Protein AF-A0A3P7L5L2-F1 (afdb_monomer_lite)

Sequence (280 aa):
MINCFGLRDIVTHNPAVDIVAQEKLADFVSLGKLMLGVIYGTASAIQRPNAIQLISQVYKKELANLISDLLSGTVTSVDTLTMVTAPYAYDHLASLYSSNDFLEQQLLREMECERLFRLICKLNSVVERNDVKRPDRSAPAWSETGDRYMLKLFRDFVFHQVDQCGAAHLDLAHIVNSLNKVECASPEKLCLVSRDGQRVIIASFAEVRQWLDNSFATLVEEHRRSLFEQQMDQQRQLDQSVAAAGEAVDGTTASPLEAAISMTVNSTSAGVAKDSQEAA

Secondary structure (DSSP, 8-state):
--TTTTHHHHHT--TT---HHHHHHHHHHHHHHHHHHHHHTSGGGGG-TTHHHHHHHHS-HHHHHHHHHHHHT---SHHHHHHHHHHHHHHHHHHHHHHHHHHHHHHHHHHHHHHHHHHHHHHHHHTT---SS-S-SSSPPGGGSTHHHHHHHHHHHHH--B-TTS-B---HHHHHHHHHHHHTT---EEEEE-TTS--EEEEEHHHHHHHHHHHHHHHHHHHHHHHHHHHHHHHHHHHHHHHHHHHHHTTS----SSGGGTSTTTHHHHSSSSTTSS--

pLDDT: mean 84.32, std 17.54, range [34.53, 98.38]

Structure (mmCIF, N/CA/C/O backbone):
data_AF-A0A3P7L5L2-F1
#
_entry.id   AF-A0A3P7L5L2-F1
#
loop_
_atom_site.group_PDB
_atom_site.id
_atom_site.type_symbol
_atom_site.label_atom_id
_atom_site.label_alt_id
_atom_site.label_comp_id
_atom_site.label_asym_id
_atom_site.label_entity_id
_atom_site.label_seq_id
_atom_site.pdbx_PDB_ins_code
_atom_site.Cartn_x
_atom_site.Cartn_y
_atom_site.Cartn_z
_atom_site.occupancy
_atom_site.B_iso_or_equiv
_atom_site.auth_seq_id
_atom_site.auth_comp_id
_atom_site.auth_asym_id
_atom_site.auth_atom_id
_atom_site.pdbx_PDB_model_num
ATOM 1 N N . MET A 1 1 ? -14.248 8.531 22.391 1.00 70.25 1 MET A N 1
ATOM 2 C CA . MET A 1 1 ? -13.763 9.824 22.924 1.00 70.25 1 MET A CA 1
ATOM 3 C C . MET A 1 1 ? -14.897 10.507 23.668 1.00 70.25 1 MET A C 1
ATOM 5 O O . MET A 1 1 ? -16.034 10.388 23.227 1.00 70.25 1 MET A O 1
ATOM 9 N N . ILE A 1 2 ? -14.603 11.171 24.789 1.00 85.19 2 ILE A N 1
ATOM 10 C CA . ILE A 1 2 ? -15.569 12.021 25.501 1.00 85.19 2 ILE A CA 1
ATOM 11 C C . ILE A 1 2 ? -15.451 13.423 24.902 1.00 85.19 2 ILE A C 1
ATOM 13 O O . ILE A 1 2 ? -14.383 14.029 24.968 1.00 85.19 2 ILE A O 1
ATOM 17 N N . ASN A 1 3 ? -16.525 13.919 24.294 1.00 88.38 3 ASN A N 1
ATOM 18 C CA . ASN A 1 3 ? -16.554 15.268 23.732 1.00 88.38 3 ASN A CA 1
ATOM 19 C C . ASN A 1 3 ? -16.882 16.293 24.827 1.00 88.38 3 ASN A C 1
ATOM 21 O O . ASN A 1 3 ? -17.581 15.974 25.786 1.00 88.38 3 ASN A O 1
ATOM 25 N N . CYS A 1 4 ? -16.403 17.530 24.660 1.00 87.81 4 CYS A N 1
ATOM 26 C CA . CYS A 1 4 ? -16.695 18.660 25.557 1.00 87.81 4 CYS A CA 1
ATOM 27 C C . CYS A 1 4 ? -16.233 18.472 27.018 1.00 87.81 4 CYS A C 1
ATOM 29 O O . CYS A 1 4 ? -16.823 19.048 27.933 1.00 87.81 4 CYS A O 1
ATOM 31 N N . PHE A 1 5 ? -15.165 17.699 27.242 1.00 86.50 5 PHE A N 1
ATOM 32 C CA . PHE A 1 5 ? -14.532 17.578 28.557 1.00 86.50 5 PHE A CA 1
ATOM 33 C C . PHE A 1 5 ? -14.053 18.954 29.060 1.00 86.50 5 PHE A C 1
ATOM 35 O O . PHE A 1 5 ? -13.475 19.724 28.294 1.00 86.50 5 PHE A O 1
ATOM 42 N N . GLY A 1 6 ? -14.330 19.283 30.324 1.00 84.06 6 GLY A N 1
ATOM 43 C CA . GLY A 1 6 ? -13.944 20.554 30.955 1.00 84.06 6 GLY A CA 1
ATOM 44 C C . GLY A 1 6 ? -14.851 21.760 30.667 1.00 84.06 6 GLY A C 1
ATOM 45 O O . GLY A 1 6 ? -14.755 22.765 31.366 1.00 84.06 6 GLY A O 1
ATOM 46 N N . LEU A 1 7 ? -15.779 21.689 29.700 1.00 91.12 7 LEU A N 1
ATOM 47 C CA . LEU A 1 7 ? -16.707 22.803 29.437 1.00 91.12 7 LEU A CA 1
ATOM 48 C C . LEU A 1 7 ? -17.606 23.083 30.649 1.00 91.12 7 LEU A C 1
ATOM 50 O O . LEU A 1 7 ? -17.830 24.239 31.002 1.00 91.12 7 LEU A O 1
ATOM 54 N N . ARG A 1 8 ? -18.111 22.020 31.286 1.00 86.31 8 ARG A N 1
ATOM 55 C CA . ARG A 1 8 ? -18.937 22.129 32.492 1.00 86.31 8 ARG A CA 1
ATOM 56 C C . ARG A 1 8 ? -18.163 22.813 33.615 1.00 86.31 8 ARG A C 1
ATOM 58 O O . ARG A 1 8 ? -18.677 23.777 34.163 1.00 86.31 8 ARG A O 1
ATOM 65 N N . ASP A 1 9 ? -16.926 22.393 33.860 1.00 87.94 9 ASP A N 1
ATOM 66 C CA . ASP A 1 9 ? -16.072 22.932 34.925 1.00 87.94 9 ASP A CA 1
ATOM 67 C C . ASP A 1 9 ? -15.830 24.437 34.762 1.00 87.94 9 ASP A C 1
ATOM 69 O O . ASP A 1 9 ? -15.837 25.169 35.746 1.00 87.94 9 ASP A O 1
ATOM 73 N N . ILE A 1 10 ? -15.677 24.912 33.519 1.00 89.56 10 ILE A N 1
ATOM 74 C CA . ILE A 1 10 ? -15.540 26.342 33.204 1.00 89.56 10 ILE A CA 1
ATOM 75 C C . ILE A 1 10 ? -16.853 27.091 33.467 1.00 89.56 10 ILE A C 1
ATOM 77 O O . ILE A 1 10 ? -16.844 28.168 34.060 1.00 89.56 10 ILE A O 1
ATOM 81 N N . VAL A 1 11 ? -17.987 26.537 33.028 1.00 91.00 11 VAL A N 1
ATOM 82 C CA . VAL A 1 11 ? -19.305 27.185 33.144 1.00 91.00 11 VAL A CA 1
ATOM 83 C C . VAL A 1 11 ? -19.800 27.224 34.592 1.00 91.00 11 VAL A C 1
ATOM 85 O O . VAL A 1 11 ? -20.432 28.198 34.994 1.00 91.00 11 VAL A O 1
ATOM 88 N N . THR A 1 12 ? -19.528 26.183 35.381 1.00 85.06 12 THR A N 1
ATOM 89 C CA . THR A 1 12 ? -20.007 26.044 36.765 1.00 85.06 12 THR A CA 1
ATOM 90 C C . THR A 1 12 ? -18.930 26.335 37.809 1.00 85.06 12 THR A C 1
ATOM 92 O O . THR A 1 12 ? -19.108 25.979 38.975 1.00 85.06 12 THR A O 1
ATOM 95 N N . HIS A 1 13 ? -17.823 26.979 37.422 1.00 84.81 13 HIS A N 1
ATOM 96 C CA . HIS A 1 13 ? -16.712 27.255 38.327 1.00 84.81 13 HIS A CA 1
ATOM 97 C C . HIS A 1 13 ? -17.152 28.122 39.515 1.00 84.81 13 HIS A C 1
ATOM 99 O O . HIS A 1 13 ? -17.604 29.256 39.346 1.00 84.81 13 HIS A O 1
ATOM 105 N N . ASN A 1 14 ? -16.969 27.604 40.729 1.00 84.31 14 ASN A N 1
ATOM 106 C CA . ASN A 1 14 ? -17.183 28.348 41.963 1.00 84.31 14 ASN A CA 1
ATOM 107 C C . ASN A 1 14 ? -15.966 28.169 42.889 1.00 84.31 14 ASN A C 1
ATOM 109 O O . ASN A 1 14 ? -15.781 27.079 43.430 1.00 84.31 14 ASN A O 1
ATOM 113 N N . PRO A 1 15 ? -15.147 29.213 43.117 1.00 78.12 15 PRO A N 1
ATOM 114 C CA . PRO A 1 15 ? -13.904 29.101 43.885 1.00 78.12 15 PRO A CA 1
ATOM 115 C C . PRO A 1 15 ? -14.116 28.867 45.391 1.00 78.12 15 PRO A C 1
ATOM 117 O O . PRO A 1 15 ? -13.152 28.617 46.108 1.00 78.12 15 PRO A O 1
ATOM 120 N N . ALA A 1 16 ? -15.353 28.970 45.891 1.00 78.94 16 ALA A N 1
ATOM 121 C CA . ALA A 1 16 ? -15.663 28.845 47.314 1.00 78.94 16 ALA A CA 1
ATOM 122 C C . ALA A 1 16 ? -16.039 27.420 47.759 1.00 78.94 16 ALA A C 1
ATOM 124 O O . ALA A 1 16 ? -16.150 27.182 48.961 1.00 78.94 16 ALA A O 1
ATOM 125 N N . VAL A 1 17 ? -16.270 26.483 46.830 1.00 79.62 17 VAL A N 1
ATOM 126 C CA . VAL A 1 17 ? -16.782 25.142 47.156 1.00 79.62 17 VAL A CA 1
ATOM 127 C C . VAL A 1 17 ? -15.939 24.069 46.478 1.00 79.62 17 VAL A C 1
ATOM 129 O O . VAL A 1 17 ? -15.871 24.009 45.254 1.00 79.62 17 VAL A O 1
ATOM 132 N N . ASP A 1 18 ? -15.341 23.183 47.275 1.00 79.56 18 ASP A N 1
ATOM 133 C CA . ASP A 1 18 ? -14.707 21.968 46.764 1.00 79.56 18 ASP A CA 1
ATOM 134 C C . ASP A 1 18 ? -15.771 20.873 46.574 1.00 79.56 18 ASP A C 1
ATOM 136 O O . ASP A 1 18 ? -16.157 20.177 47.514 1.00 79.56 18 ASP A O 1
ATOM 140 N N . ILE A 1 19 ? -16.304 20.776 45.353 1.00 85.56 19 ILE A N 1
ATOM 141 C CA . ILE A 1 19 ? -17.339 19.801 44.960 1.00 85.56 19 ILE A CA 1
ATOM 142 C C . ILE A 1 19 ? -16.770 18.569 44.246 1.00 85.56 19 ILE A C 1
ATOM 144 O O . ILE A 1 19 ? -17.523 17.660 43.894 1.00 85.56 19 ILE A O 1
ATOM 148 N N . VAL A 1 20 ? -15.449 18.489 44.062 1.00 85.06 20 VAL A N 1
ATOM 149 C CA . VAL A 1 20 ? -14.809 17.511 43.165 1.00 85.06 20 VAL A CA 1
ATOM 150 C C . VAL A 1 20 ? -15.118 16.068 43.569 1.00 85.06 20 VAL A C 1
ATOM 152 O O . VAL A 1 20 ? -15.383 15.218 42.720 1.00 85.06 20 VAL A O 1
ATOM 155 N N . ALA A 1 21 ? -15.109 15.764 44.869 1.00 86.06 21 ALA A N 1
ATOM 156 C CA . ALA A 1 21 ? -15.421 14.420 45.358 1.00 86.06 21 ALA A CA 1
ATOM 157 C C . ALA A 1 21 ? -16.885 14.023 45.090 1.00 86.06 21 ALA A C 1
ATOM 159 O O . ALA A 1 21 ? -17.161 12.877 44.738 1.00 86.06 21 ALA A O 1
ATOM 160 N N . GLN A 1 22 ? -17.818 14.971 45.219 1.00 86.62 22 GLN A N 1
ATOM 161 C CA . GLN A 1 22 ? -19.237 14.740 44.956 1.00 86.62 22 GLN A CA 1
ATOM 162 C C . GLN A 1 22 ? -19.506 14.568 43.457 1.00 86.62 22 GLN A C 1
ATOM 164 O O . GLN A 1 22 ? -20.285 13.696 43.073 1.00 86.62 22 GLN A O 1
ATOM 169 N N . GLU A 1 23 ? -18.847 15.361 42.610 1.00 87.25 23 GLU A N 1
ATOM 170 C CA . GLU A 1 23 ? -18.976 15.257 41.155 1.00 87.25 23 GLU A CA 1
ATOM 171 C C . GLU A 1 23 ? -18.433 13.924 40.632 1.00 87.25 23 GLU A C 1
ATOM 173 O O . GLU A 1 23 ? -19.124 13.255 39.868 1.00 87.25 23 GLU A O 1
ATOM 178 N N . LYS A 1 24 ? -17.296 13.446 41.156 1.00 88.69 24 LYS A N 1
ATOM 179 C CA . LYS A 1 24 ? -16.770 12.105 40.838 1.00 88.69 24 LYS A CA 1
ATOM 180 C C . LYS A 1 24 ? -17.762 10.982 41.158 1.00 88.69 24 LYS A C 1
ATOM 182 O O . LYS A 1 24 ? -17.921 10.055 40.370 1.00 88.69 24 LYS A O 1
ATOM 187 N N . LEU A 1 25 ? -18.447 11.050 42.303 1.00 88.94 25 LEU A N 1
ATOM 188 C CA . LEU A 1 25 ? -19.483 10.067 42.650 1.00 88.94 25 LEU A CA 1
ATOM 189 C C . LEU A 1 25 ? -20.708 10.184 41.729 1.00 88.94 25 LEU A C 1
ATOM 191 O O . LEU A 1 25 ? -21.286 9.172 41.326 1.00 88.94 25 LEU A O 1
ATOM 195 N N . ALA A 1 26 ? -21.087 11.409 41.354 1.00 91.12 26 ALA A N 1
ATOM 196 C CA . ALA A 1 26 ? -22.171 11.650 40.406 1.00 91.12 26 ALA A CA 1
ATOM 197 C C . ALA A 1 26 ? -21.850 11.128 38.991 1.00 91.12 26 ALA A C 1
ATOM 199 O O . ALA A 1 26 ? -22.772 10.713 38.278 1.00 91.12 26 ALA A O 1
ATOM 200 N N . ASP A 1 27 ? -20.576 11.091 38.594 1.00 92.12 27 ASP A N 1
ATOM 201 C CA . ASP A 1 27 ? -20.132 10.537 37.312 1.00 92.12 27 ASP A CA 1
ATOM 202 C C . ASP A 1 27 ? -20.363 9.023 37.225 1.00 92.12 27 ASP A C 1
ATOM 204 O O . ASP A 1 27 ? -20.848 8.548 36.198 1.00 92.12 27 ASP A O 1
ATOM 208 N N . PHE A 1 28 ? -20.128 8.259 38.300 1.00 93.94 28 PHE A N 1
ATOM 209 C CA . PHE A 1 28 ? -20.420 6.816 38.322 1.00 93.94 28 PHE A CA 1
ATOM 210 C C . PHE A 1 28 ? -21.916 6.526 38.158 1.00 93.94 28 PHE A C 1
ATOM 212 O O . PHE A 1 28 ? -22.313 5.672 37.361 1.00 93.94 28 PHE A O 1
ATOM 219 N N . VAL A 1 29 ? -22.767 7.296 38.838 1.00 94.00 29 VAL A N 1
ATOM 220 C CA . VAL A 1 29 ? -24.226 7.195 38.674 1.00 94.00 29 VAL A CA 1
ATOM 221 C C . VAL A 1 29 ? -24.638 7.570 37.247 1.00 94.00 29 VAL A C 1
ATOM 223 O O . VAL A 1 29 ? -25.507 6.930 36.648 1.00 94.00 29 VAL A O 1
ATOM 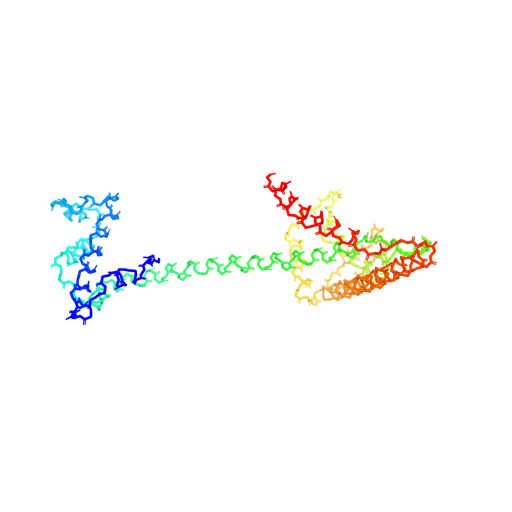226 N N . SER A 1 30 ? -24.006 8.595 36.673 1.00 92.75 30 SER A N 1
ATOM 227 C CA . SER A 1 30 ? -24.248 9.030 35.294 1.00 92.75 30 SER A CA 1
ATOM 228 C C . SER A 1 30 ? -23.795 7.981 34.273 1.00 92.75 30 SER A C 1
ATOM 230 O O . SER A 1 30 ? -24.504 7.749 33.293 1.00 92.75 30 SER A O 1
ATOM 232 N N . LEU A 1 31 ? -22.691 7.276 34.536 1.00 93.75 31 LEU A N 1
ATOM 233 C CA . LEU A 1 31 ? -22.227 6.138 33.745 1.00 93.75 31 LEU A CA 1
ATOM 234 C C . LEU A 1 31 ? -23.247 4.991 33.768 1.00 93.75 31 LEU A C 1
ATOM 236 O O . LEU A 1 31 ? -23.600 4.477 32.709 1.00 93.75 31 LEU A O 1
ATOM 240 N N . GLY A 1 32 ? -23.793 4.640 34.937 1.00 93.44 32 GLY A N 1
ATOM 241 C CA . GLY A 1 32 ? -24.852 3.627 35.046 1.00 93.44 32 GLY A CA 1
ATOM 242 C C . GLY A 1 32 ? -26.111 3.996 34.248 1.00 93.44 32 GLY A C 1
ATOM 243 O O . GLY A 1 32 ? -26.658 3.170 33.514 1.00 93.44 32 GLY A O 1
ATOM 244 N N . LYS A 1 33 ? -26.534 5.267 34.316 1.00 93.25 33 LYS A N 1
ATOM 245 C CA . LYS A 1 33 ? -27.645 5.805 33.508 1.00 93.25 33 LYS A CA 1
ATOM 246 C C . LYS A 1 33 ? -27.353 5.744 32.007 1.00 93.25 33 LYS A C 1
ATOM 248 O O . LYS A 1 33 ? -28.244 5.390 31.236 1.00 93.25 33 LYS A O 1
ATOM 253 N N . LEU A 1 34 ? -26.124 6.062 31.595 1.00 93.56 34 LEU A N 1
ATOM 254 C CA . LEU A 1 34 ? -25.688 5.990 30.201 1.00 93.56 34 LEU A CA 1
ATOM 255 C C . LEU A 1 34 ? -25.715 4.548 29.687 1.00 93.56 34 LEU A C 1
ATOM 257 O O . LEU A 1 34 ? -26.309 4.297 28.643 1.00 93.56 34 LEU A O 1
ATOM 261 N N . MET A 1 35 ? -25.134 3.601 30.429 1.00 93.12 35 MET A N 1
ATOM 262 C CA . MET A 1 35 ? -25.142 2.179 30.067 1.00 93.12 35 MET A CA 1
ATOM 263 C C . MET A 1 35 ? -26.572 1.661 29.891 1.00 93.12 35 MET A C 1
ATOM 265 O O . MET A 1 35 ? -26.877 1.006 28.896 1.00 93.12 35 MET A O 1
ATOM 269 N N . LEU A 1 36 ? -27.471 2.020 30.812 1.00 93.06 36 LEU A N 1
ATOM 270 C CA . LEU A 1 36 ? -28.886 1.674 30.717 1.00 93.06 36 LEU A CA 1
ATOM 271 C C . LEU A 1 36 ? -29.541 2.279 29.465 1.00 93.06 36 LEU A C 1
ATOM 273 O O . LEU A 1 36 ? -30.259 1.588 28.744 1.00 93.06 36 LEU A O 1
ATOM 277 N N . GLY A 1 37 ? -29.267 3.555 29.185 1.00 92.94 37 GLY A N 1
ATOM 278 C CA . GLY A 1 37 ? -29.772 4.241 27.999 1.00 92.94 37 GLY A CA 1
ATOM 279 C C . GLY A 1 37 ? -29.288 3.615 26.691 1.00 92.94 37 GLY A C 1
ATOM 280 O O . GLY A 1 37 ? -30.082 3.477 25.764 1.00 92.94 37 GLY A O 1
ATOM 281 N N . VAL A 1 38 ? -28.025 3.181 26.631 1.00 93.19 38 VAL A N 1
ATOM 282 C CA . VAL A 1 38 ? -27.435 2.512 25.459 1.00 93.19 38 VAL A CA 1
ATOM 283 C C . VAL A 1 38 ? -28.060 1.136 25.234 1.00 93.19 38 VAL A C 1
ATOM 285 O O . VAL A 1 38 ? -28.450 0.836 24.110 1.00 93.19 38 VAL A O 1
ATOM 288 N N . ILE A 1 39 ? -28.225 0.324 26.285 1.00 92.25 39 ILE A N 1
ATOM 289 C CA . ILE A 1 39 ? -28.809 -1.025 26.166 1.00 92.25 39 ILE A CA 1
ATOM 290 C C . ILE A 1 39 ? -30.251 -0.965 25.645 1.00 92.25 39 ILE A C 1
ATOM 292 O O . ILE A 1 39 ? -30.641 -1.763 24.798 1.00 92.25 39 ILE A O 1
ATOM 296 N N . TYR A 1 40 ? -31.047 -0.012 26.134 1.00 90.81 40 TYR A N 1
ATOM 297 C CA . TYR A 1 40 ? -32.442 0.153 25.712 1.00 90.81 40 TYR A CA 1
ATOM 298 C C . TYR A 1 40 ? -32.626 1.054 24.482 1.00 90.81 40 TYR A C 1
ATOM 300 O O . TYR A 1 40 ? -33.750 1.174 23.992 1.00 90.81 40 TYR A O 1
ATOM 308 N N . GLY A 1 41 ? -31.572 1.729 24.017 1.00 91.06 41 GLY A N 1
ATOM 309 C CA . GLY A 1 41 ? -31.636 2.719 22.939 1.00 91.06 41 GLY A CA 1
ATOM 310 C C . GLY A 1 41 ? -32.461 3.973 23.268 1.00 91.06 41 GLY A C 1
ATOM 311 O O . GLY A 1 41 ? -32.907 4.667 22.359 1.00 91.06 41 GLY A O 1
ATOM 312 N N . THR A 1 42 ? -32.722 4.268 24.548 1.00 90.44 42 THR A N 1
ATOM 313 C CA . THR A 1 42 ? -33.529 5.428 24.964 1.00 90.44 42 THR A CA 1
ATOM 314 C C . THR A 1 42 ? -33.171 5.938 26.358 1.00 90.44 42 THR A C 1
ATOM 316 O O . THR A 1 42 ? -32.982 5.163 27.295 1.00 90.44 42 THR A O 1
ATOM 319 N N . ALA A 1 43 ? -33.165 7.263 26.532 1.00 87.38 43 ALA A N 1
ATOM 320 C CA . ALA A 1 43 ? -32.926 7.911 27.825 1.00 87.38 43 ALA A CA 1
ATOM 321 C C . ALA A 1 43 ? -34.060 7.673 28.843 1.00 87.38 43 ALA A C 1
ATOM 323 O O . ALA A 1 43 ? -33.833 7.715 30.053 1.00 87.38 43 ALA A O 1
ATOM 324 N N . SER A 1 44 ? -35.277 7.361 28.382 1.00 87.62 44 SER A N 1
ATOM 325 C CA . SER A 1 44 ? -36.421 7.074 29.260 1.00 87.62 44 SER A CA 1
ATOM 326 C C . SER A 1 44 ? -36.275 5.760 30.035 1.00 87.62 44 SER A C 1
ATOM 328 O O . SER A 1 44 ? -37.036 5.511 30.969 1.00 87.62 44 SER A O 1
ATOM 330 N N . ALA A 1 45 ? -35.289 4.923 29.693 1.00 84.88 45 ALA A N 1
ATOM 331 C CA . ALA A 1 45 ? -35.021 3.669 30.389 1.00 84.88 45 ALA A CA 1
ATOM 332 C C . ALA A 1 45 ? -34.690 3.866 31.879 1.00 84.88 45 ALA A C 1
ATOM 334 O O . ALA A 1 45 ? -35.012 3.002 32.689 1.00 84.88 45 ALA A O 1
ATOM 335 N N . ILE A 1 46 ? -34.140 5.027 32.252 1.00 85.38 46 ILE A N 1
ATOM 336 C CA . ILE A 1 46 ? -33.793 5.390 33.637 1.00 85.38 46 ILE A CA 1
ATOM 337 C C . ILE A 1 46 ? -35.028 5.425 34.549 1.00 85.38 46 ILE A C 1
ATOM 339 O O . ILE A 1 46 ? -34.932 5.136 35.736 1.00 85.38 46 ILE A O 1
ATOM 343 N N . GLN A 1 47 ? -36.196 5.763 34.001 1.00 85.50 47 GLN A N 1
ATOM 344 C CA . GLN A 1 47 ? -37.437 5.901 34.768 1.00 85.50 47 GLN A CA 1
ATOM 345 C C . GLN A 1 47 ? -38.183 4.570 34.934 1.00 85.50 47 GLN A C 1
ATOM 347 O O . GLN A 1 47 ? -39.193 4.513 35.634 1.00 85.50 47 GLN A O 1
ATOM 352 N N . ARG A 1 48 ? -37.725 3.489 34.287 1.00 84.00 48 ARG A N 1
ATOM 353 C CA . ARG A 1 48 ? -38.402 2.192 34.354 1.00 84.00 48 ARG A CA 1
ATOM 354 C C . ARG A 1 48 ? -37.980 1.413 35.607 1.00 84.00 48 ARG A C 1
ATOM 356 O O . ARG A 1 48 ? -36.814 1.036 35.708 1.00 84.00 48 ARG A O 1
ATOM 363 N N . PRO A 1 49 ? -38.921 1.039 36.493 1.00 80.00 49 PRO A N 1
ATOM 364 C CA . PRO A 1 49 ? -38.598 0.340 37.740 1.00 80.00 49 PRO A CA 1
ATOM 365 C C . PRO A 1 49 ? -38.042 -1.079 37.523 1.00 80.00 49 PRO A C 1
ATOM 367 O O . PRO A 1 49 ? -37.209 -1.536 38.297 1.00 80.00 49 PRO A O 1
ATOM 370 N N . ASN A 1 50 ? -38.430 -1.758 36.436 1.00 86.38 50 ASN A N 1
ATOM 371 C CA . ASN A 1 50 ? -38.010 -3.140 36.149 1.00 86.38 50 ASN A CA 1
ATOM 372 C C . ASN A 1 50 ? -36.874 -3.228 35.111 1.00 86.38 50 ASN A C 1
ATOM 374 O O . ASN A 1 50 ? -36.608 -4.302 34.570 1.00 86.38 50 ASN A O 1
ATOM 378 N N . ALA A 1 51 ? -36.204 -2.114 34.795 1.00 86.62 51 ALA A N 1
ATOM 379 C CA . ALA A 1 51 ? -35.225 -2.072 33.709 1.00 86.62 51 ALA A CA 1
ATOM 380 C C . ALA A 1 51 ? -34.027 -3.014 33.941 1.00 86.62 51 ALA A C 1
ATOM 382 O O . ALA A 1 51 ? -33.570 -3.676 33.012 1.00 86.62 51 ALA A O 1
ATOM 383 N N . ILE A 1 52 ? -33.547 -3.128 35.181 1.00 87.25 52 ILE A N 1
ATOM 384 C CA . ILE A 1 52 ? -32.411 -4.000 35.529 1.00 87.25 52 ILE A CA 1
ATOM 385 C C . ILE A 1 52 ? -32.818 -5.483 35.493 1.00 87.25 52 ILE A C 1
ATOM 387 O O . ILE A 1 52 ? -32.053 -6.328 35.030 1.00 87.25 52 ILE A O 1
ATOM 391 N N . GLN A 1 53 ? -34.043 -5.806 35.925 1.00 87.56 53 GLN A N 1
ATOM 392 C CA . GLN A 1 53 ? -34.567 -7.178 35.909 1.00 87.56 53 GLN A CA 1
ATOM 393 C C . GLN A 1 53 ? -34.688 -7.729 34.486 1.00 87.56 53 GLN A C 1
ATOM 395 O O . GLN A 1 53 ? -34.412 -8.897 34.248 1.00 87.56 53 GLN A O 1
ATOM 400 N N . LEU A 1 54 ? -35.071 -6.885 33.530 1.00 88.25 54 LEU A N 1
ATOM 401 C CA . LEU A 1 54 ? -35.132 -7.265 32.120 1.00 88.25 54 LEU A CA 1
ATOM 402 C C . LEU A 1 54 ? -33.727 -7.444 31.512 1.00 88.25 54 LEU A C 1
ATOM 404 O O . LEU A 1 54 ? -33.525 -8.348 30.706 1.00 88.25 54 LEU A O 1
ATOM 408 N N . ILE A 1 55 ? -32.726 -6.657 31.935 1.00 90.12 55 ILE A N 1
ATOM 409 C CA . ILE A 1 55 ? -31.331 -6.839 31.490 1.00 90.12 55 ILE A CA 1
ATOM 410 C C . ILE A 1 55 ? -30.787 -8.196 31.936 1.00 90.12 55 ILE A C 1
ATOM 412 O O . ILE A 1 55 ? -30.143 -8.878 31.144 1.00 90.12 55 ILE A O 1
ATOM 416 N N . SER A 1 56 ? -31.062 -8.615 33.173 1.00 90.62 56 SER A N 1
ATOM 417 C CA . SER A 1 56 ? -30.556 -9.889 33.703 1.00 90.62 56 SER A CA 1
ATOM 418 C C . SER A 1 56 ? -31.168 -11.131 33.041 1.00 90.62 56 SER A C 1
ATOM 420 O O . SER A 1 56 ? -30.639 -12.228 33.219 1.00 90.62 56 SER A O 1
ATOM 422 N N . GLN A 1 57 ? -32.250 -10.970 32.267 1.00 90.75 57 GLN A N 1
ATOM 423 C CA . GLN A 1 57 ? -32.839 -12.031 31.441 1.00 90.75 57 GLN A CA 1
ATOM 424 C C . GLN A 1 57 ? -32.123 -12.205 30.095 1.00 90.75 57 GLN A C 1
ATOM 426 O O . GLN A 1 57 ? -32.118 -13.308 29.555 1.00 90.75 57 GLN A O 1
ATOM 431 N N . VAL A 1 58 ? -31.538 -11.134 29.551 1.00 90.44 58 VAL A N 1
ATOM 432 C CA . VAL A 1 58 ? -30.946 -11.114 28.201 1.00 90.44 58 VAL A CA 1
ATOM 433 C C . VAL A 1 58 ? -29.417 -11.161 28.245 1.00 90.44 58 VAL A C 1
ATOM 435 O O . VAL A 1 58 ? -28.787 -11.786 27.395 1.00 90.44 58 VAL A O 1
ATOM 438 N N . TYR A 1 59 ? -28.809 -10.523 29.243 1.00 90.50 59 TYR A N 1
ATOM 439 C CA . TYR A 1 59 ? -27.362 -10.379 29.383 1.00 90.50 59 TYR A CA 1
ATOM 440 C C . TYR A 1 59 ? -26.821 -11.147 30.590 1.00 90.50 59 TYR A C 1
ATOM 442 O O . TYR A 1 59 ? -27.560 -11.590 31.472 1.00 90.50 59 TYR A O 1
ATOM 450 N N . LYS A 1 60 ? -25.489 -11.275 30.657 1.00 89.75 60 LYS A N 1
ATOM 451 C CA . LYS A 1 60 ? -24.798 -11.835 31.825 1.00 89.75 60 LYS A CA 1
ATOM 452 C C . LYS A 1 60 ? -25.203 -11.072 33.090 1.00 89.75 60 LYS A C 1
ATOM 454 O O . LYS A 1 60 ? -25.213 -9.841 33.105 1.00 89.75 60 LYS A O 1
ATOM 459 N N . LYS A 1 61 ? -25.473 -11.806 34.173 1.00 90.19 61 LYS A N 1
ATOM 460 C CA . LYS A 1 61 ? -25.887 -11.232 35.467 1.00 90.19 61 LYS A CA 1
ATOM 461 C C . LYS A 1 61 ? -24.887 -10.211 36.017 1.00 90.19 61 LYS A C 1
ATOM 463 O O . LYS A 1 61 ? -25.301 -9.236 36.628 1.00 90.19 61 LYS A O 1
ATOM 468 N N . GLU A 1 62 ? -23.598 -10.399 35.747 1.00 90.44 62 GLU A N 1
ATOM 469 C CA . GLU A 1 62 ? -22.527 -9.471 36.134 1.00 90.44 62 GLU A CA 1
ATOM 470 C C . GLU A 1 62 ? -22.745 -8.051 35.592 1.00 90.44 62 GLU A C 1
ATOM 472 O O . GLU A 1 62 ? -22.541 -7.086 36.320 1.00 90.44 62 GLU A O 1
ATOM 477 N N . LEU A 1 63 ? -23.243 -7.914 34.356 1.00 91.25 63 LEU A N 1
ATOM 478 C CA . LEU A 1 63 ? -23.555 -6.611 33.765 1.00 91.25 63 LEU A CA 1
ATOM 479 C C . LEU A 1 63 ? -24.725 -5.935 34.489 1.00 91.25 63 LEU A C 1
ATOM 481 O O . LEU A 1 63 ? -24.673 -4.741 34.775 1.00 91.25 63 LEU A O 1
ATOM 485 N N . ALA A 1 64 ? -25.777 -6.696 34.805 1.00 92.00 64 ALA A N 1
ATOM 486 C CA . ALA A 1 64 ? -26.925 -6.180 35.546 1.00 92.00 64 ALA A CA 1
ATOM 487 C C . ALA A 1 64 ? -26.534 -5.747 36.971 1.00 92.00 64 ALA A C 1
ATOM 489 O O . ALA A 1 64 ? -26.985 -4.699 37.432 1.00 92.00 64 ALA A O 1
ATOM 490 N N . ASN A 1 65 ? -25.663 -6.517 37.632 1.00 92.12 65 ASN A N 1
ATOM 491 C CA . ASN A 1 65 ? -25.131 -6.193 38.956 1.00 92.12 65 ASN A CA 1
ATOM 492 C C . ASN A 1 65 ? -24.286 -4.915 38.914 1.00 92.12 65 ASN A C 1
ATOM 494 O O . ASN A 1 65 ? -24.566 -3.996 39.673 1.00 92.12 65 ASN A O 1
ATOM 498 N N . LEU A 1 66 ? -23.352 -4.798 37.963 1.00 92.88 66 LEU A N 1
ATOM 499 C CA . LEU A 1 66 ? -22.535 -3.594 37.794 1.00 92.88 66 LEU A CA 1
ATOM 500 C C . LEU A 1 66 ? -23.395 -2.341 37.563 1.00 92.88 66 LEU A C 1
ATOM 502 O O . LEU A 1 66 ? -23.145 -1.298 38.161 1.00 92.88 66 LEU A O 1
ATOM 506 N N . ILE A 1 67 ? -24.424 -2.428 36.714 1.00 92.62 67 ILE A N 1
ATOM 507 C CA . ILE A 1 67 ? -25.337 -1.300 36.467 1.00 92.62 67 ILE A CA 1
ATOM 508 C C . ILE A 1 67 ? -26.112 -0.943 37.742 1.00 92.62 67 ILE A C 1
ATOM 510 O O . ILE A 1 67 ? -26.269 0.238 38.047 1.00 92.62 67 ILE A O 1
ATOM 514 N N . SER A 1 68 ? -26.576 -1.940 38.498 1.00 92.00 68 SER A N 1
ATOM 515 C CA . SER A 1 68 ? -27.236 -1.720 39.789 1.00 92.00 68 SER A CA 1
ATOM 516 C C . SER A 1 68 ? -26.302 -1.039 40.794 1.00 92.00 68 SER A C 1
ATOM 518 O O . SER A 1 68 ? -26.701 -0.083 41.460 1.00 92.00 68 SER A O 1
ATOM 520 N N . ASP A 1 69 ? -25.049 -1.480 40.865 1.00 92.69 69 ASP A N 1
ATOM 521 C CA . ASP A 1 69 ? -24.027 -0.930 41.752 1.00 92.69 69 ASP A CA 1
ATOM 522 C C . ASP A 1 69 ? -23.701 0.533 41.398 1.00 92.69 69 ASP A C 1
ATOM 524 O O . ASP A 1 69 ? -23.733 1.416 42.258 1.00 92.69 69 ASP A O 1
ATOM 528 N N . LEU A 1 70 ? -23.522 0.834 40.109 1.00 93.00 70 LEU A N 1
ATOM 529 C CA . LEU A 1 70 ? -23.322 2.201 39.617 1.00 93.00 70 LEU A CA 1
ATOM 530 C C . LEU A 1 70 ? -24.517 3.117 39.924 1.00 93.00 70 LEU A C 1
ATOM 532 O O . LEU A 1 70 ? -24.326 4.253 40.347 1.00 93.00 70 LEU A O 1
ATOM 536 N N . LEU A 1 71 ? -25.753 2.639 39.740 1.00 91.56 71 LEU A N 1
ATOM 537 C CA . LEU A 1 71 ? -26.963 3.431 39.997 1.00 91.56 71 LEU A CA 1
ATOM 538 C C . LEU A 1 71 ? -27.222 3.661 41.489 1.00 91.56 71 LEU A C 1
ATOM 540 O O . LEU A 1 71 ? -27.747 4.711 41.860 1.00 91.56 71 LEU A O 1
ATOM 544 N N . SER A 1 72 ? -26.866 2.691 42.330 1.00 90.81 72 SER A N 1
ATOM 545 C CA . SER A 1 72 ? -27.002 2.785 43.787 1.00 90.81 72 SER A CA 1
ATOM 546 C C . SER A 1 72 ? -25.887 3.605 44.450 1.00 90.81 72 SER A C 1
ATOM 548 O O . SER A 1 72 ? -26.003 3.947 45.625 1.00 90.81 72 SER A O 1
ATOM 550 N N . GLY A 1 73 ? -24.834 3.951 43.699 1.00 88.44 73 GLY A N 1
ATOM 551 C CA . GLY A 1 73 ? -23.684 4.703 44.200 1.00 88.44 73 GLY A CA 1
ATOM 552 C C . GLY A 1 73 ? -22.748 3.875 45.085 1.00 88.44 73 GLY A C 1
ATOM 553 O O . GLY A 1 73 ? -21.995 4.447 45.869 1.00 88.44 73 GLY A O 1
ATOM 554 N N . THR A 1 74 ? -22.789 2.540 44.988 1.00 88.94 74 THR A N 1
ATOM 555 C CA . THR A 1 74 ? -21.880 1.651 45.737 1.00 88.94 74 THR A CA 1
ATOM 556 C C . THR A 1 74 ? -20.461 1.676 45.172 1.00 88.94 74 THR A C 1
ATOM 558 O O . THR A 1 74 ? -19.498 1.485 45.914 1.00 88.94 74 THR A O 1
ATOM 561 N N . VAL A 1 75 ? -20.314 1.965 43.876 1.00 88.44 75 VAL A N 1
ATOM 562 C CA . VAL A 1 75 ? -19.020 2.180 43.215 1.00 88.44 75 VAL A CA 1
ATOM 563 C C . VAL A 1 75 ? -18.530 3.592 43.523 1.00 88.44 75 VAL A C 1
ATOM 565 O O . VAL A 1 75 ? -19.081 4.573 43.027 1.00 88.44 75 VAL A O 1
ATOM 568 N N . THR A 1 76 ? -17.483 3.692 44.340 1.00 86.25 76 THR A N 1
ATOM 569 C CA . THR A 1 76 ? -16.950 4.978 44.824 1.00 86.25 76 THR A CA 1
ATOM 570 C C . THR A 1 76 ? -15.574 5.332 44.263 1.00 86.25 76 THR A C 1
ATOM 572 O O . THR A 1 76 ? -15.179 6.496 44.314 1.00 86.25 76 THR A O 1
ATOM 575 N N . SER A 1 77 ? -14.846 4.358 43.704 1.00 90.50 77 SER A N 1
ATOM 576 C CA . SER A 1 77 ? -13.516 4.561 43.114 1.00 90.50 77 SER A CA 1
ATOM 577 C C . SER A 1 77 ? -13.383 3.889 41.749 1.00 90.50 77 SER A C 1
ATOM 579 O O . SER A 1 77 ? -13.951 2.823 41.496 1.00 90.50 77 SER A O 1
ATOM 581 N N . VAL A 1 78 ? -12.543 4.472 40.893 1.00 92.19 78 VAL A N 1
ATOM 582 C CA . VAL A 1 78 ? -12.140 3.888 39.607 1.00 92.19 78 VAL A CA 1
ATOM 583 C C . VAL A 1 78 ? -11.488 2.520 39.811 1.00 92.19 78 VAL A C 1
ATOM 585 O O . VAL A 1 78 ? -11.701 1.628 38.995 1.00 92.19 78 VAL A O 1
ATOM 588 N N . ASP A 1 79 ? -10.781 2.302 40.922 1.00 92.69 79 ASP A N 1
ATOM 589 C CA . ASP A 1 79 ? -10.152 1.009 41.224 1.00 92.69 79 ASP A CA 1
ATOM 590 C C . ASP A 1 79 ? -11.197 -0.099 41.380 1.00 92.69 79 ASP A C 1
ATOM 592 O O . ASP A 1 79 ? -11.021 -1.205 40.872 1.00 92.69 79 ASP A O 1
ATOM 596 N N . THR A 1 80 ? -12.329 0.209 42.024 1.00 91.06 80 THR A N 1
ATOM 597 C CA . THR A 1 80 ? -13.424 -0.758 42.196 1.00 91.06 80 THR A CA 1
ATOM 598 C C . THR A 1 80 ? -14.059 -1.117 40.856 1.00 91.06 80 THR A C 1
ATOM 600 O O . THR A 1 80 ? -14.258 -2.296 40.568 1.00 91.06 80 THR A O 1
ATOM 603 N N . LEU A 1 81 ? -14.279 -0.125 39.988 1.00 90.69 81 LEU A N 1
ATOM 604 C CA . LEU A 1 81 ? -14.772 -0.351 38.630 1.00 90.69 81 LEU A CA 1
ATOM 605 C C . LEU A 1 81 ? -13.769 -1.157 37.791 1.00 90.69 81 LEU A C 1
ATOM 607 O O . LEU A 1 81 ? -14.159 -2.071 37.064 1.00 90.69 81 LEU A O 1
ATOM 611 N N . THR A 1 82 ? -12.478 -0.855 37.927 1.00 92.69 82 THR A N 1
ATOM 612 C CA . THR A 1 82 ? -11.389 -1.568 37.247 1.00 92.69 82 THR A CA 1
ATOM 613 C C . THR A 1 82 ? -11.345 -3.029 37.678 1.00 92.69 82 THR A C 1
ATOM 615 O O . THR A 1 82 ? -11.272 -3.905 36.829 1.00 92.69 82 THR A O 1
ATOM 618 N N . MET A 1 83 ? -11.482 -3.322 38.973 1.00 91.44 83 MET A N 1
ATOM 619 C CA . MET A 1 83 ? -11.526 -4.699 39.476 1.00 91.44 83 MET A CA 1
ATOM 620 C C . MET A 1 83 ? -12.721 -5.494 38.938 1.00 91.44 83 MET A C 1
ATOM 622 O O . MET A 1 83 ? -12.561 -6.659 38.580 1.00 91.44 83 MET A O 1
ATOM 626 N N . VAL A 1 84 ? -13.905 -4.878 38.839 1.00 90.81 84 VAL A N 1
ATOM 627 C CA . VAL A 1 84 ? -15.105 -5.540 38.291 1.00 90.81 84 VAL A CA 1
ATOM 628 C C . VAL A 1 84 ? -14.964 -5.802 36.788 1.00 90.81 84 VAL A C 1
ATOM 630 O O . VAL A 1 84 ? -15.450 -6.809 36.279 1.00 90.81 84 VAL A O 1
ATOM 633 N N . THR A 1 85 ? -14.281 -4.911 36.069 1.00 90.44 85 THR A N 1
ATOM 634 C CA . THR A 1 85 ? -14.105 -5.001 34.610 1.00 90.44 85 THR A CA 1
ATOM 635 C C . THR A 1 85 ? -12.848 -5.757 34.182 1.00 90.44 85 THR A C 1
ATOM 637 O O . THR A 1 85 ? -12.771 -6.198 33.036 1.00 90.44 85 THR A O 1
ATOM 640 N N . ALA A 1 86 ? -11.899 -5.981 35.093 1.00 93.38 86 ALA A N 1
ATOM 641 C CA . ALA A 1 86 ? -10.618 -6.633 34.831 1.00 93.38 86 ALA A CA 1
ATOM 642 C C . ALA A 1 86 ? -10.718 -7.979 34.086 1.00 93.38 86 ALA A C 1
ATOM 644 O O . ALA A 1 86 ? -9.913 -8.184 33.176 1.00 93.38 86 ALA A O 1
ATOM 645 N N . PRO A 1 87 ? -11.692 -8.873 34.367 1.00 91.81 87 PRO A N 1
ATOM 646 C CA . PRO A 1 87 ? -11.814 -10.134 33.630 1.00 91.81 87 PRO A CA 1
ATOM 647 C C . PRO A 1 87 ? -12.031 -9.950 32.121 1.00 91.81 87 PRO A C 1
ATO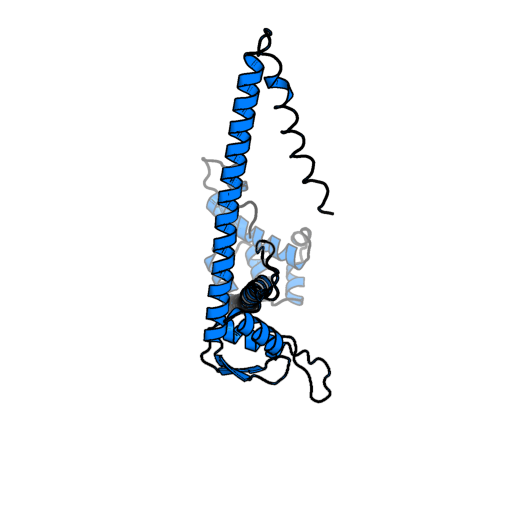M 649 O O . PRO A 1 87 ? -11.623 -10.797 31.336 1.00 91.81 87 PRO A O 1
ATOM 652 N N . TYR A 1 88 ? -12.633 -8.830 31.715 1.00 90.88 88 TYR A N 1
ATOM 653 C CA . TYR A 1 88 ? -12.930 -8.497 30.319 1.00 90.88 88 TYR A CA 1
ATOM 654 C C . TYR A 1 88 ? -11.806 -7.707 29.640 1.00 90.88 88 TYR A C 1
ATOM 656 O O . TYR A 1 88 ? -11.806 -7.547 28.419 1.00 90.88 88 TYR A O 1
ATOM 664 N N . ALA A 1 89 ? -10.841 -7.199 30.413 1.00 92.38 89 ALA A N 1
ATOM 665 C CA . ALA A 1 89 ? -9.777 -6.349 29.896 1.00 92.38 89 ALA A CA 1
ATOM 666 C C . ALA A 1 89 ? -8.908 -7.087 28.869 1.00 92.38 89 ALA A C 1
ATOM 668 O O . ALA A 1 89 ? -8.569 -6.509 27.840 1.00 92.38 89 ALA A O 1
ATOM 669 N N . TYR A 1 90 ? -8.592 -8.364 29.106 1.00 94.12 90 TYR A N 1
ATOM 670 C CA . TYR A 1 90 ? -7.790 -9.160 28.174 1.00 94.12 90 TYR A CA 1
ATOM 671 C C . TYR A 1 90 ? -8.512 -9.440 26.855 1.00 94.12 90 TYR A C 1
ATOM 673 O O . TYR A 1 90 ? -7.885 -9.331 25.806 1.00 94.12 90 TYR A O 1
ATOM 681 N N . ASP A 1 91 ? -9.817 -9.720 26.884 1.00 94.75 91 ASP A N 1
ATOM 682 C CA . ASP A 1 91 ? -10.613 -9.915 25.666 1.00 94.75 91 ASP A CA 1
ATOM 683 C C . ASP A 1 91 ? -10.666 -8.625 24.834 1.00 94.75 91 ASP A C 1
ATOM 685 O O . ASP A 1 91 ? -10.467 -8.640 23.617 1.00 94.75 91 ASP A O 1
ATOM 689 N N . HIS A 1 92 ? -10.872 -7.481 25.496 1.00 93.69 92 HIS A N 1
ATOM 690 C CA . HIS A 1 92 ? -10.829 -6.178 24.838 1.00 93.69 92 HIS A CA 1
ATOM 691 C C . HIS A 1 92 ? -9.442 -5.864 24.274 1.00 93.69 92 HIS A C 1
ATOM 693 O O . HIS A 1 92 ? -9.343 -5.432 23.128 1.00 93.69 92 HIS A O 1
ATOM 699 N N . LEU A 1 93 ? -8.373 -6.115 25.034 1.00 96.19 93 LEU A N 1
ATOM 700 C CA . LEU A 1 93 ? -7.001 -5.949 24.553 1.00 96.19 93 LEU A CA 1
ATOM 701 C C . LEU A 1 93 ? -6.727 -6.842 23.342 1.00 96.19 93 LEU A C 1
ATOM 703 O O . LEU A 1 93 ? -6.196 -6.354 22.352 1.00 96.19 93 LEU A O 1
ATOM 707 N N . ALA A 1 94 ? -7.135 -8.110 23.371 1.00 96.69 94 ALA A N 1
ATOM 708 C CA . ALA A 1 94 ? -6.984 -9.022 22.241 1.00 96.69 94 ALA A CA 1
ATOM 709 C C . ALA A 1 94 ? -7.717 -8.508 20.991 1.00 96.69 94 ALA A C 1
ATOM 711 O O . ALA A 1 94 ? -7.151 -8.516 19.899 1.00 96.69 94 ALA A O 1
ATOM 712 N N . SER A 1 95 ? -8.940 -7.989 21.145 1.00 96.69 95 SER A N 1
ATOM 713 C CA . SER A 1 95 ? -9.675 -7.359 20.041 1.00 96.69 95 SER A CA 1
ATOM 714 C C . SER A 1 95 ? -8.967 -6.112 19.500 1.00 96.69 95 SER A C 1
ATOM 716 O O . SER A 1 95 ? -8.984 -5.888 18.290 1.00 96.69 95 SER A O 1
ATOM 718 N N . LEU A 1 96 ? -8.357 -5.300 20.370 1.00 96.88 96 LEU A N 1
ATOM 719 C CA . LEU A 1 96 ? -7.593 -4.118 19.966 1.00 96.88 96 LEU A CA 1
ATOM 720 C C . LEU A 1 96 ? -6.328 -4.506 19.197 1.00 96.88 96 LEU A C 1
ATOM 722 O O . LEU A 1 96 ? -6.077 -3.936 18.139 1.00 96.88 96 LEU A O 1
ATOM 726 N N . TYR A 1 97 ? -5.574 -5.494 19.684 1.00 97.50 97 TYR A N 1
ATOM 727 C CA . TYR A 1 97 ? -4.397 -6.011 18.984 1.00 97.50 97 TYR A CA 1
ATOM 728 C C . TYR A 1 97 ? -4.773 -6.605 17.628 1.00 97.50 97 TYR A C 1
ATOM 730 O O . TYR A 1 97 ? -4.188 -6.220 16.627 1.00 97.50 97 TYR A O 1
ATOM 738 N N . SER A 1 98 ? -5.826 -7.424 17.554 1.00 97.31 98 SER A N 1
ATOM 739 C CA . SER A 1 98 ? -6.295 -7.974 16.278 1.00 97.31 98 SER A CA 1
ATOM 740 C C . SER A 1 98 ? -6.717 -6.886 15.282 1.00 97.31 98 SER A C 1
ATOM 742 O O . SER A 1 98 ? -6.423 -6.995 14.091 1.00 97.31 98 SER A O 1
ATOM 744 N N . SER A 1 99 ? -7.380 -5.823 15.750 1.00 97.31 99 SER A N 1
ATOM 745 C CA . SER A 1 99 ? -7.708 -4.680 14.895 1.00 97.31 99 SER A CA 1
ATOM 746 C C . SER A 1 99 ? -6.458 -3.925 14.445 1.00 97.31 99 SER A C 1
ATOM 748 O O . SER A 1 99 ? -6.439 -3.424 13.323 1.00 97.31 99 SER A O 1
ATOM 750 N N . ASN A 1 100 ? -5.442 -3.814 15.300 1.00 97.88 100 ASN A N 1
ATOM 751 C CA . ASN A 1 100 ? -4.187 -3.158 14.957 1.00 97.88 100 ASN A CA 1
ATOM 752 C C . ASN A 1 100 ? -3.410 -3.967 13.912 1.00 97.88 100 ASN A C 1
ATOM 754 O O . ASN A 1 100 ? -3.038 -3.413 12.886 1.00 97.88 100 ASN A O 1
ATOM 758 N N . ASP A 1 101 ? -3.280 -5.281 14.108 1.00 98.12 101 ASP A N 1
ATOM 759 C CA . ASP A 1 101 ? -2.638 -6.190 13.154 1.00 98.12 101 ASP A CA 1
ATOM 760 C C . ASP A 1 101 ? -3.313 -6.113 11.777 1.00 98.12 101 ASP A C 1
ATOM 762 O O . ASP A 1 101 ? -2.649 -6.074 10.742 1.00 98.12 101 ASP A O 1
ATOM 766 N N . PHE A 1 102 ? -4.649 -6.039 11.746 1.00 97.75 102 PHE A N 1
ATOM 767 C CA . PHE A 1 102 ? -5.395 -5.849 10.503 1.00 97.75 102 PHE A CA 1
ATOM 768 C C . PHE A 1 102 ? -5.046 -4.520 9.816 1.00 97.75 102 PHE A C 1
ATOM 770 O O . PHE A 1 102 ? -4.808 -4.498 8.607 1.00 97.75 102 PHE A O 1
ATOM 777 N N . LEU A 1 103 ? -5.011 -3.415 10.567 1.00 98.12 103 LEU A N 1
ATOM 778 C CA . LEU A 1 103 ? -4.663 -2.099 10.026 1.00 98.12 103 LEU A CA 1
ATOM 779 C C . LEU A 1 103 ? -3.211 -2.052 9.542 1.00 98.12 103 LEU A C 1
ATOM 781 O O . LEU A 1 103 ? -2.950 -1.493 8.479 1.00 98.12 103 LEU A O 1
ATOM 785 N N . GLU A 1 104 ? -2.287 -2.671 10.273 1.00 97.62 104 GLU A N 1
ATOM 786 C CA . GLU A 1 104 ? -0.885 -2.790 9.880 1.00 97.62 104 GLU A CA 1
ATOM 787 C C . GLU A 1 104 ? -0.746 -3.572 8.570 1.00 97.62 104 GLU A C 1
ATOM 789 O O . GLU A 1 104 ? -0.072 -3.115 7.649 1.00 97.62 104 GLU A O 1
ATOM 794 N N . GLN A 1 105 ? -1.458 -4.692 8.420 1.00 97.56 105 GLN A N 1
ATOM 795 C CA . GLN A 1 105 ? -1.484 -5.449 7.165 1.00 97.56 105 GLN A CA 1
ATOM 796 C C . GLN A 1 105 ? -2.012 -4.620 5.988 1.00 97.56 105 GLN A C 1
ATOM 798 O O . GLN A 1 105 ? -1.441 -4.680 4.898 1.00 97.56 105 GLN A O 1
ATOM 803 N N . GLN A 1 106 ? -3.081 -3.837 6.187 1.00 97.38 106 GLN A N 1
ATOM 804 C CA . GLN A 1 106 ? -3.582 -2.951 5.131 1.00 97.38 106 GLN A CA 1
ATOM 805 C C . GLN A 1 106 ? -2.566 -1.859 4.789 1.00 97.38 106 GLN A C 1
ATOM 807 O O . GLN A 1 106 ? -2.319 -1.606 3.613 1.00 97.38 106 GLN A O 1
ATOM 812 N N . LEU A 1 107 ? -1.933 -1.254 5.797 1.00 97.62 107 LEU A N 1
ATOM 813 C CA . LEU A 1 107 ? -0.915 -0.230 5.589 1.00 97.62 107 LEU A CA 1
ATOM 814 C C . LEU A 1 107 ? 0.276 -0.777 4.795 1.00 97.62 107 LEU A C 1
ATOM 816 O O . LEU A 1 107 ? 0.704 -0.150 3.829 1.00 97.62 107 LEU A O 1
ATOM 820 N N . LEU A 1 108 ? 0.789 -1.952 5.167 1.00 95.31 108 LEU A N 1
ATOM 821 C CA . LEU A 1 108 ? 1.900 -2.598 4.465 1.00 95.31 108 LEU A CA 1
ATOM 822 C C . LEU A 1 108 ? 1.547 -2.879 2.999 1.00 95.31 108 LEU A C 1
ATOM 824 O O . LEU A 1 108 ? 2.342 -2.568 2.112 1.00 95.31 108 LEU A O 1
ATOM 828 N N . ARG A 1 109 ? 0.334 -3.380 2.736 1.00 93.38 109 ARG A N 1
ATOM 829 C CA . ARG A 1 109 ? -0.153 -3.625 1.374 1.00 93.38 109 ARG A CA 1
ATOM 830 C C . ARG A 1 109 ? -0.228 -2.340 0.546 1.00 93.38 109 ARG A C 1
ATOM 832 O O . ARG A 1 109 ? 0.228 -2.324 -0.595 1.00 93.38 109 ARG A O 1
ATOM 839 N N . GLU A 1 110 ? -0.768 -1.263 1.110 1.00 94.81 110 GLU A N 1
ATOM 840 C CA . GLU A 1 110 ? -0.859 0.028 0.418 1.00 94.81 110 GLU A CA 1
ATOM 841 C C . GLU A 1 110 ? 0.524 0.645 0.164 1.00 94.81 110 GLU A C 1
ATOM 843 O O . GLU A 1 110 ? 0.768 1.191 -0.914 1.00 94.81 110 GLU A O 1
ATOM 848 N N . MET A 1 111 ? 1.471 0.504 1.099 1.00 95.19 111 MET A N 1
ATOM 849 C CA . MET A 1 111 ? 2.850 0.948 0.871 1.00 95.19 111 MET A CA 1
ATOM 850 C C . MET A 1 111 ? 3.519 0.191 -0.283 1.00 95.19 111 MET A C 1
ATOM 852 O O . MET A 1 111 ? 4.213 0.808 -1.094 1.00 95.19 111 MET A O 1
ATOM 856 N N . GLU A 1 112 ? 3.324 -1.127 -0.388 1.00 91.69 112 GLU A N 1
ATOM 857 C CA . GLU A 1 112 ? 3.819 -1.909 -1.530 1.00 91.69 112 GLU A CA 1
ATOM 858 C C . GLU A 1 112 ? 3.198 -1.413 -2.843 1.00 91.69 112 GLU A C 1
ATOM 860 O O . GLU A 1 112 ? 3.922 -1.131 -3.803 1.00 91.69 112 GLU A O 1
ATOM 865 N N . CYS A 1 113 ? 1.878 -1.201 -2.874 1.00 93.50 113 CYS A N 1
ATOM 866 C CA . CYS A 1 113 ? 1.188 -0.642 -4.037 1.00 93.50 113 CYS A CA 1
ATOM 867 C C . CYS A 1 113 ? 1.743 0.732 -4.440 1.00 93.50 113 CYS A C 1
ATOM 869 O O . CYS A 1 113 ? 1.997 0.969 -5.622 1.00 93.50 113 CYS A O 1
ATOM 871 N N . GLU A 1 114 ? 1.998 1.623 -3.482 1.00 96.25 114 GLU A N 1
ATOM 872 C CA . GLU A 1 114 ? 2.556 2.954 -3.728 1.00 96.25 114 GLU A CA 1
ATOM 873 C C . GLU A 1 114 ? 3.974 2.884 -4.323 1.00 96.25 114 GLU A C 1
ATOM 875 O O . GLU A 1 114 ? 4.321 3.613 -5.261 1.00 96.25 114 GLU A O 1
ATOM 880 N N . ARG A 1 115 ? 4.832 2.002 -3.795 1.00 95.31 115 ARG A N 1
ATOM 881 C CA . ARG A 1 115 ? 6.195 1.830 -4.313 1.00 95.31 115 ARG A CA 1
ATOM 882 C C . ARG A 1 115 ? 6.188 1.255 -5.734 1.00 95.31 115 ARG A C 1
ATOM 884 O O . ARG A 1 115 ? 6.893 1.794 -6.593 1.00 95.31 115 ARG A O 1
ATOM 891 N N . LEU A 1 116 ? 5.342 0.262 -6.011 1.00 95.94 116 LEU A N 1
ATOM 892 C CA . LEU A 1 116 ? 5.144 -0.277 -7.359 1.00 95.94 116 LEU A CA 1
ATOM 893 C C . LEU A 1 116 ? 4.580 0.772 -8.322 1.00 95.94 116 LEU A C 1
ATOM 895 O O . LEU A 1 116 ? 5.075 0.914 -9.442 1.00 95.94 116 LEU A O 1
ATOM 899 N N . PHE A 1 117 ? 3.604 1.563 -7.876 1.00 96.94 117 PHE A N 1
ATOM 900 C CA . PHE A 1 117 ? 3.023 2.646 -8.663 1.00 96.94 117 PHE A CA 1
ATOM 901 C C . PHE A 1 117 ? 4.079 3.684 -9.060 1.00 96.94 117 PHE A C 1
ATOM 903 O O . PHE A 1 117 ? 4.205 4.024 -10.237 1.00 96.94 117 PHE A O 1
ATOM 910 N N . ARG A 1 118 ? 4.922 4.127 -8.117 1.00 96.38 118 ARG A N 1
ATOM 911 C CA . ARG A 1 118 ? 6.051 5.025 -8.421 1.00 96.38 118 ARG A CA 1
ATOM 912 C C . ARG A 1 118 ? 7.013 4.426 -9.442 1.00 96.38 118 ARG A C 1
ATOM 914 O O . ARG A 1 118 ? 7.483 5.151 -10.320 1.00 96.38 118 ARG A O 1
ATOM 921 N N . LEU A 1 119 ? 7.314 3.131 -9.340 1.00 96.62 119 LEU A N 1
ATOM 922 C CA . LEU A 1 119 ? 8.200 2.445 -10.278 1.00 96.62 119 LEU A CA 1
ATOM 923 C C . LEU A 1 119 ? 7.611 2.431 -11.698 1.00 96.62 119 LEU A C 1
ATOM 925 O O . LEU A 1 119 ? 8.309 2.771 -12.654 1.00 96.62 119 LEU A O 1
ATOM 929 N N . ILE A 1 120 ? 6.319 2.120 -11.826 1.00 96.44 120 ILE A N 1
ATOM 930 C CA . ILE A 1 120 ? 5.583 2.151 -13.097 1.00 96.44 120 ILE A CA 1
ATOM 931 C C . ILE A 1 120 ? 5.562 3.572 -13.673 1.00 96.44 120 ILE A C 1
ATOM 933 O O . ILE A 1 120 ? 5.831 3.751 -14.860 1.00 96.44 120 ILE A O 1
ATOM 937 N N . CYS A 1 121 ? 5.306 4.597 -12.858 1.00 96.75 121 CYS A N 1
ATOM 938 C CA . CYS A 1 121 ? 5.330 5.995 -13.298 1.00 96.75 121 CYS A CA 1
ATOM 939 C C . CYS A 1 121 ? 6.708 6.413 -13.826 1.00 96.75 121 CYS A C 1
ATOM 941 O O . CYS A 1 121 ? 6.803 7.017 -14.898 1.00 96.75 121 CYS A O 1
ATOM 943 N N . LYS A 1 122 ? 7.791 6.050 -13.123 1.00 96.31 122 LYS A N 1
ATOM 944 C CA . LYS A 1 122 ? 9.162 6.280 -13.605 1.00 96.31 122 LYS A CA 1
ATOM 945 C C . LYS A 1 122 ? 9.408 5.571 -14.936 1.00 96.31 122 LYS A C 1
ATOM 947 O O . LYS A 1 122 ? 9.923 6.191 -15.863 1.00 96.31 122 LYS A O 1
ATOM 952 N N . LEU A 1 123 ? 9.017 4.298 -15.042 1.00 96.19 123 LEU A N 1
ATOM 953 C CA . LEU A 1 123 ? 9.216 3.497 -16.251 1.00 96.19 123 LEU A CA 1
ATOM 954 C C . LEU A 1 123 ? 8.501 4.121 -17.454 1.00 96.19 123 LEU A C 1
ATOM 956 O O . LEU A 1 123 ? 9.130 4.336 -18.487 1.00 96.19 123 LEU A O 1
ATOM 960 N N . ASN A 1 124 ? 7.231 4.497 -17.296 1.00 94.69 124 ASN A N 1
ATOM 961 C CA . ASN A 1 124 ? 6.444 5.149 -18.349 1.00 94.69 124 ASN A CA 1
ATOM 962 C C . ASN A 1 124 ? 6.937 6.564 -18.687 1.00 94.69 124 ASN A C 1
ATOM 964 O O . ASN A 1 124 ? 6.730 7.034 -19.799 1.00 94.69 124 ASN A O 1
ATOM 968 N N . SER A 1 125 ? 7.615 7.246 -17.761 1.00 93.31 125 SER A N 1
ATOM 969 C CA . SER A 1 125 ? 8.216 8.559 -18.040 1.00 93.31 125 SER A CA 1
ATOM 970 C C . SER A 1 125 ? 9.448 8.463 -18.949 1.00 93.31 125 SER A C 1
ATOM 972 O O . SER A 1 125 ? 9.765 9.422 -19.657 1.00 93.31 125 SER A O 1
ATOM 974 N N . VAL A 1 126 ? 10.155 7.326 -18.904 1.00 92.81 126 VAL A N 1
ATOM 975 C CA . VAL A 1 126 ? 11.399 7.076 -19.649 1.00 92.81 126 VAL A CA 1
ATOM 976 C C . VAL A 1 126 ? 11.131 6.353 -20.973 1.00 92.81 126 VAL A C 1
ATOM 978 O O . VAL A 1 126 ? 11.672 6.745 -22.009 1.00 92.81 126 VAL A O 1
ATOM 981 N N . VAL A 1 127 ? 10.324 5.290 -20.944 1.00 91.69 127 VAL A N 1
ATOM 982 C CA . VAL A 1 127 ? 10.055 4.433 -22.107 1.00 91.69 127 VAL A CA 1
ATOM 983 C C . VAL A 1 127 ? 9.215 5.182 -23.142 1.00 91.69 127 VAL A C 1
ATOM 985 O O . VAL A 1 127 ? 8.298 5.910 -22.788 1.00 91.69 127 VAL A O 1
ATOM 988 N N . GLU A 1 128 ? 9.542 5.011 -24.429 1.00 84.75 128 GLU A N 1
ATOM 989 C CA . GLU A 1 128 ? 8.821 5.612 -25.571 1.00 84.75 128 GLU A CA 1
ATOM 990 C C . GLU A 1 128 ? 8.711 7.150 -25.532 1.00 84.75 128 GLU A C 1
ATOM 992 O O . GLU A 1 128 ? 7.932 7.754 -26.269 1.00 84.75 128 GLU A O 1
ATOM 997 N N . ARG A 1 129 ? 9.538 7.821 -24.716 1.00 84.56 129 ARG A N 1
ATOM 998 C CA . ARG A 1 129 ? 9.591 9.282 -24.680 1.00 84.56 129 ARG A CA 1
ATOM 999 C C . ARG A 1 129 ? 10.104 9.825 -26.015 1.00 84.56 129 ARG A C 1
ATOM 1001 O O . ARG A 1 129 ? 11.218 9.499 -26.434 1.00 84.56 129 ARG A O 1
ATOM 1008 N N . ASN A 1 130 ? 9.305 10.689 -26.638 1.00 76.19 130 ASN A N 1
ATOM 1009 C CA . ASN A 1 130 ? 9.682 11.426 -27.841 1.00 76.19 130 ASN A CA 1
ATOM 1010 C C . ASN A 1 130 ? 10.567 12.624 -27.479 1.00 76.19 130 ASN A C 1
ATOM 1012 O O . ASN A 1 130 ? 10.223 13.420 -26.603 1.00 76.19 130 ASN A O 1
ATOM 1016 N N . ASP A 1 131 ? 11.691 12.774 -28.175 1.00 72.31 131 ASP A N 1
ATOM 1017 C CA . ASP A 1 131 ? 12.612 13.890 -27.965 1.00 72.31 131 ASP A CA 1
ATOM 1018 C C . ASP A 1 131 ? 12.240 15.065 -28.883 1.00 72.31 131 ASP A C 1
ATOM 1020 O O . ASP A 1 131 ? 12.603 15.104 -30.056 1.00 72.31 131 ASP A O 1
ATOM 1024 N N . VAL A 1 132 ? 11.453 16.008 -28.356 1.00 66.94 132 VAL A N 1
ATOM 1025 C CA . VAL A 1 132 ? 10.952 17.172 -29.114 1.00 66.94 132 VAL A CA 1
ATOM 1026 C C . VAL A 1 132 ? 12.029 18.251 -29.286 1.00 66.94 132 VAL A C 1
ATOM 1028 O O . VAL A 1 132 ? 11.956 19.046 -30.220 1.00 66.94 132 VAL A O 1
ATOM 1031 N N . LYS A 1 133 ? 13.036 18.292 -28.402 1.00 63.56 133 LYS A N 1
ATOM 1032 C CA . LYS A 1 133 ? 14.086 19.324 -28.416 1.00 63.56 133 LYS A CA 1
ATOM 1033 C C . LYS A 1 133 ? 15.217 18.999 -29.392 1.00 63.56 133 LYS A C 1
ATOM 1035 O O . LYS A 1 133 ? 16.007 19.885 -29.713 1.00 63.56 133 LYS A O 1
ATOM 1040 N N . ARG A 1 134 ? 15.321 17.753 -29.864 1.00 64.50 134 ARG A N 1
ATOM 1041 C CA . ARG A 1 134 ? 16.412 17.348 -30.750 1.00 64.50 134 ARG A CA 1
ATOM 1042 C C . ARG A 1 134 ? 16.116 17.740 -32.208 1.00 64.50 134 ARG A C 1
ATOM 1044 O O . ARG A 1 134 ? 15.105 17.305 -32.758 1.00 64.50 134 ARG A O 1
ATOM 1051 N N . PRO A 1 135 ? 16.988 18.535 -32.857 1.00 56.12 135 PRO A N 1
ATOM 1052 C CA . PRO A 1 135 ? 16.759 19.010 -34.223 1.00 56.12 135 PRO A CA 1
ATOM 1053 C C . PRO A 1 135 ? 16.983 17.924 -35.288 1.00 56.12 135 PRO A C 1
ATOM 1055 O O . PRO A 1 135 ? 16.401 17.995 -36.368 1.00 56.12 135 PRO A O 1
ATOM 1058 N N . ASP A 1 136 ? 17.801 16.912 -34.990 1.00 64.56 136 ASP A N 1
ATOM 1059 C CA . ASP A 1 136 ? 18.129 15.826 -35.913 1.00 64.56 136 ASP A CA 1
ATOM 1060 C C . ASP A 1 136 ? 17.244 14.595 -35.665 1.00 64.56 136 ASP A C 1
ATOM 1062 O O . ASP A 1 136 ? 17.414 13.874 -34.681 1.00 64.56 136 ASP A O 1
ATOM 1066 N N . ARG A 1 137 ? 16.295 14.355 -36.578 1.00 65.50 137 ARG A N 1
ATOM 1067 C CA . ARG A 1 137 ? 15.410 13.176 -36.569 1.00 65.50 137 ARG A CA 1
ATOM 1068 C C . ARG A 1 137 ? 16.053 11.919 -37.170 1.00 65.50 137 ARG A C 1
ATOM 1070 O O . ARG A 1 137 ? 15.398 10.881 -37.195 1.00 65.50 137 ARG A O 1
ATOM 1077 N N . SER A 1 138 ? 17.278 12.002 -37.699 1.00 62.88 138 SER A N 1
ATOM 1078 C CA . SER A 1 138 ? 17.964 10.860 -38.321 1.00 62.88 138 SER A CA 1
ATOM 1079 C C . SER A 1 138 ? 18.656 9.942 -37.304 1.00 62.88 138 SER A C 1
ATOM 1081 O O . SER A 1 138 ? 18.825 8.751 -37.566 1.00 62.88 138 SER A O 1
ATOM 1083 N N . ALA A 1 139 ? 19.012 10.468 -36.128 1.00 63.25 139 ALA A N 1
ATOM 1084 C CA . ALA A 1 139 ? 19.581 9.693 -35.032 1.00 63.25 139 ALA A CA 1
ATOM 1085 C C . ALA A 1 139 ? 18.500 8.893 -34.270 1.00 63.25 139 ALA A C 1
ATOM 1087 O O . ALA A 1 139 ? 17.351 9.336 -34.187 1.00 63.25 139 ALA A O 1
ATOM 1088 N N . PRO A 1 140 ? 18.851 7.743 -33.658 1.00 67.31 140 PRO A N 1
ATOM 1089 C CA . PRO A 1 140 ? 17.927 6.997 -32.810 1.00 67.31 140 PRO A CA 1
ATOM 1090 C C . PRO A 1 140 ? 17.355 7.875 -31.692 1.00 67.31 140 PRO A C 1
ATOM 1092 O O . PRO A 1 140 ? 18.076 8.670 -31.077 1.00 67.31 140 PRO A O 1
ATOM 1095 N N . ALA A 1 141 ? 16.059 7.713 -31.411 1.00 76.31 141 ALA A N 1
ATOM 1096 C CA . ALA A 1 141 ? 15.403 8.428 -30.323 1.00 76.31 141 ALA A CA 1
ATOM 1097 C C . ALA A 1 141 ? 16.122 8.165 -28.988 1.00 76.31 141 ALA A C 1
ATOM 1099 O O . ALA A 1 141 ? 16.654 7.076 -28.751 1.00 76.31 141 ALA A O 1
ATOM 1100 N N . TRP A 1 142 ? 16.123 9.160 -28.096 1.00 79.75 142 TRP A N 1
ATOM 1101 C CA . TRP A 1 142 ? 16.764 9.069 -26.776 1.00 79.75 142 TRP A CA 1
ATOM 1102 C C . TRP A 1 142 ? 16.357 7.805 -26.000 1.00 79.75 142 TRP A C 1
ATOM 1104 O O . TRP A 1 142 ? 17.198 7.136 -25.400 1.00 79.75 142 TRP A O 1
ATOM 1114 N N . SER A 1 143 ? 15.072 7.456 -26.069 1.00 82.25 143 SER A N 1
ATOM 1115 C CA . SER A 1 143 ? 14.465 6.295 -25.417 1.00 82.25 143 SER A CA 1
ATOM 1116 C C . SER A 1 143 ? 14.854 4.944 -26.044 1.00 82.25 143 SER A C 1
ATOM 1118 O O . SER A 1 143 ? 14.666 3.909 -25.412 1.00 82.25 143 SER A O 1
ATOM 1120 N N . GLU A 1 144 ? 15.456 4.929 -27.238 1.00 82.38 144 GLU A N 1
ATOM 1121 C CA . GLU A 1 144 ? 15.805 3.715 -27.997 1.00 82.38 144 GLU A CA 1
ATOM 1122 C C . GLU A 1 144 ? 17.302 3.355 -27.927 1.00 82.38 144 GLU A C 1
ATOM 1124 O O . GLU A 1 144 ? 17.769 2.504 -28.682 1.00 82.38 144 GLU A O 1
ATOM 1129 N N . THR A 1 145 ? 18.085 3.986 -27.040 1.00 84.88 145 THR A N 1
ATOM 1130 C CA . THR A 1 145 ? 19.550 3.806 -26.998 1.00 84.88 145 THR A CA 1
ATOM 1131 C C . THR A 1 145 ? 20.067 3.373 -25.619 1.00 84.88 145 THR A C 1
ATOM 1133 O O . THR A 1 145 ? 19.691 3.937 -24.589 1.00 84.88 145 THR A O 1
ATOM 1136 N N . GLY A 1 146 ? 20.995 2.407 -25.583 1.00 88.50 146 GLY A N 1
ATOM 1137 C CA . GLY A 1 146 ? 21.683 1.949 -24.362 1.00 88.50 146 GLY A CA 1
ATOM 1138 C C . GLY A 1 146 ? 20.723 1.396 -23.303 1.00 88.50 146 GLY A C 1
ATOM 1139 O O . GLY A 1 146 ? 19.791 0.672 -23.634 1.00 88.50 146 GLY A O 1
ATOM 1140 N N . ASP A 1 147 ? 20.907 1.768 -22.035 1.00 92.19 147 ASP A N 1
ATOM 1141 C CA . ASP A 1 147 ? 20.052 1.327 -20.919 1.00 92.19 147 ASP A CA 1
ATOM 1142 C C . ASP A 1 147 ? 18.554 1.599 -21.133 1.00 92.19 147 ASP A C 1
ATOM 1144 O O . ASP A 1 147 ? 17.717 0.815 -20.698 1.00 92.19 147 ASP A O 1
ATOM 1148 N N . ARG A 1 148 ? 18.187 2.677 -21.838 1.00 92.62 148 ARG A N 1
ATOM 1149 C CA . ARG A 1 148 ? 16.782 3.010 -22.126 1.00 92.62 148 ARG A CA 1
ATOM 1150 C C . ARG A 1 148 ? 16.135 1.981 -23.051 1.00 92.62 148 ARG A C 1
ATOM 1152 O O . ARG A 1 148 ? 14.995 1.581 -22.825 1.00 92.62 148 ARG A O 1
ATOM 1159 N N . TYR A 1 149 ? 16.905 1.465 -24.009 1.00 92.31 149 TYR A N 1
ATOM 1160 C CA . TYR A 1 149 ? 16.483 0.327 -24.820 1.00 92.31 149 TYR A CA 1
ATOM 1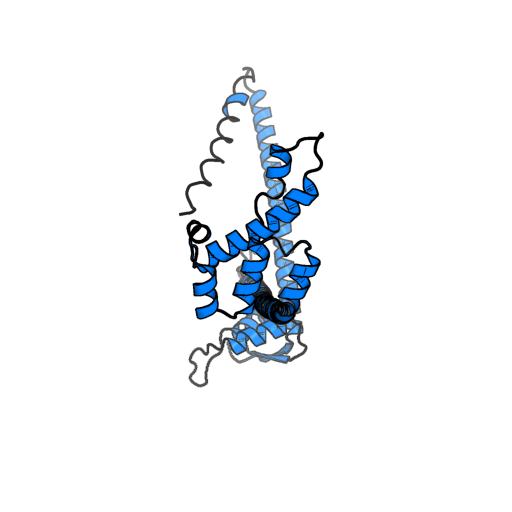161 C C . TYR A 1 149 ? 16.301 -0.933 -23.961 1.00 92.31 149 TYR A C 1
ATOM 1163 O O . TYR A 1 149 ? 15.316 -1.649 -24.127 1.00 92.31 149 TYR A O 1
ATOM 1171 N N . MET A 1 150 ? 17.178 -1.169 -22.977 1.00 95.19 150 MET A N 1
ATOM 1172 C CA . MET A 1 150 ? 17.013 -2.291 -22.042 1.00 95.19 150 MET A CA 1
ATOM 1173 C C . MET A 1 150 ? 15.732 -2.162 -21.208 1.00 95.19 150 MET A C 1
ATOM 1175 O O . MET A 1 150 ? 15.022 -3.147 -21.025 1.00 95.19 150 MET A O 1
ATOM 1179 N N . LEU A 1 151 ? 15.383 -0.949 -20.763 1.00 96.06 151 LEU A N 1
ATOM 1180 C CA . LEU A 1 151 ? 14.123 -0.678 -20.057 1.00 96.06 151 LEU A CA 1
ATOM 1181 C C . LEU A 1 151 ? 12.892 -0.929 -20.936 1.00 96.06 151 LEU A C 1
ATOM 1183 O O . LEU A 1 151 ? 11.867 -1.395 -20.438 1.00 96.06 151 LEU A O 1
ATOM 1187 N N . LYS A 1 152 ? 12.988 -0.674 -22.245 1.00 94.44 152 LYS A N 1
ATOM 1188 C CA . LYS A 1 152 ? 1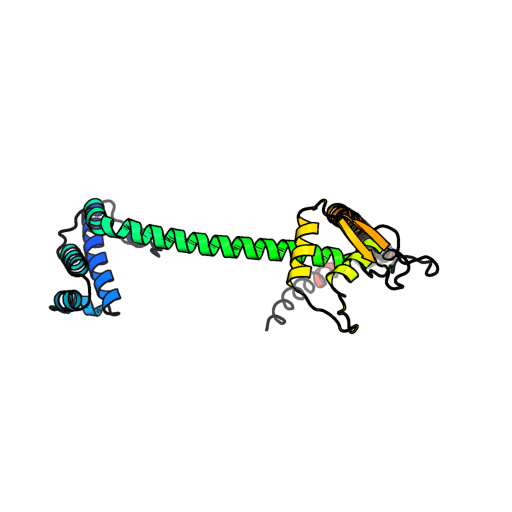1.931 -1.015 -23.205 1.00 94.44 152 LYS A CA 1
ATOM 1189 C C . LYS A 1 152 ? 11.745 -2.528 -23.327 1.00 94.44 152 LYS A C 1
ATOM 1191 O O . LYS A 1 152 ? 10.611 -2.996 -23.277 1.00 94.44 152 LYS A O 1
ATOM 1196 N N . LEU A 1 153 ? 12.835 -3.294 -23.412 1.00 95.19 153 LEU A N 1
ATOM 1197 C CA . LEU A 1 153 ? 12.752 -4.758 -23.399 1.00 95.19 153 LEU A CA 1
ATOM 1198 C C . LEU A 1 153 ? 12.210 -5.285 -22.065 1.00 95.19 153 LEU A C 1
ATOM 1200 O O . LEU A 1 153 ? 11.426 -6.228 -22.052 1.00 95.19 153 LEU A O 1
ATOM 1204 N N . PHE A 1 154 ? 12.584 -4.661 -20.944 1.00 97.00 154 PHE A N 1
ATOM 1205 C CA . PHE A 1 154 ? 12.038 -5.005 -19.632 1.00 97.00 154 PHE A CA 1
ATOM 1206 C C . PHE A 1 154 ? 10.528 -4.764 -19.557 1.00 97.00 154 PHE A C 1
ATOM 1208 O O . PHE A 1 154 ? 9.795 -5.621 -19.071 1.00 97.00 154 PHE A O 1
ATOM 1215 N N . ARG A 1 155 ? 10.034 -3.641 -20.091 1.00 96.00 155 ARG A N 1
ATOM 1216 C CA . ARG A 1 155 ? 8.590 -3.413 -20.219 1.00 96.00 155 ARG A CA 1
ATOM 1217 C C . ARG A 1 155 ? 7.930 -4.535 -21.023 1.00 96.00 155 ARG A C 1
ATOM 1219 O O . ARG A 1 155 ? 6.900 -5.038 -20.590 1.00 96.00 155 ARG A O 1
ATOM 1226 N N . ASP A 1 156 ? 8.506 -4.929 -22.157 1.00 94.75 156 ASP A N 1
ATOM 1227 C CA . ASP A 1 156 ? 7.950 -6.013 -22.974 1.00 94.75 156 ASP A CA 1
ATOM 1228 C C . ASP A 1 156 ? 7.931 -7.347 -22.195 1.00 94.75 156 ASP A C 1
ATOM 1230 O O . ASP A 1 156 ? 6.915 -8.037 -22.187 1.00 94.75 156 ASP A O 1
ATOM 1234 N N . PHE A 1 157 ? 8.995 -7.657 -21.445 1.00 95.31 157 PHE A N 1
ATOM 1235 C CA . PHE A 1 157 ? 9.072 -8.829 -20.563 1.00 95.31 157 PHE A CA 1
ATOM 1236 C C . PHE A 1 157 ? 7.989 -8.847 -19.467 1.00 95.31 157 PHE A C 1
ATOM 1238 O O . PHE A 1 157 ? 7.488 -9.914 -19.107 1.00 95.31 157 PHE A O 1
ATOM 1245 N N . VAL A 1 158 ? 7.636 -7.685 -18.911 1.00 96.19 158 VAL A N 1
ATOM 1246 C CA . VAL A 1 158 ? 6.649 -7.581 -17.825 1.00 96.19 158 VAL A CA 1
ATOM 1247 C C . VAL A 1 158 ? 5.213 -7.533 -18.352 1.00 96.19 158 VAL A C 1
ATOM 1249 O O . VAL A 1 158 ? 4.355 -8.232 -17.824 1.00 96.19 158 VAL A O 1
ATOM 1252 N N . PHE A 1 159 ? 4.939 -6.716 -19.371 1.00 96.06 159 PHE A N 1
ATOM 1253 C CA . PHE A 1 159 ? 3.573 -6.338 -19.758 1.00 96.06 159 PHE A CA 1
ATOM 1254 C C . PHE A 1 159 ? 3.105 -6.915 -21.098 1.00 96.06 159 PHE A C 1
ATOM 1256 O O . PHE A 1 159 ? 1.920 -6.822 -21.410 1.00 96.06 159 PHE A O 1
ATOM 1263 N N . HIS A 1 160 ? 4.000 -7.491 -21.902 1.00 94.94 160 HIS A N 1
ATOM 1264 C CA . HIS A 1 160 ? 3.672 -8.038 -23.223 1.00 94.94 160 HIS A CA 1
ATOM 1265 C C . HIS A 1 160 ? 3.987 -9.531 -23.314 1.00 94.94 160 HIS A C 1
ATOM 1267 O O . HIS A 1 160 ? 4.526 -10.011 -24.313 1.00 94.94 160 HIS A O 1
ATOM 1273 N N . GLN A 1 161 ? 3.658 -10.275 -22.259 1.00 92.69 161 GLN A N 1
ATOM 1274 C CA . GLN A 1 161 ? 3.755 -11.725 -22.304 1.00 92.69 161 GLN A CA 1
ATOM 1275 C C . GLN A 1 161 ? 2.765 -12.289 -23.327 1.00 92.69 161 GLN A C 1
ATOM 1277 O O . GLN A 1 161 ? 1.647 -11.793 -23.486 1.00 92.69 161 GLN A O 1
ATOM 1282 N N . VAL A 1 162 ? 3.189 -13.345 -24.015 1.00 92.81 162 VAL A N 1
ATOM 1283 C CA . VAL A 1 162 ? 2.371 -14.091 -24.971 1.00 92.81 162 VAL A CA 1
ATOM 1284 C C . VAL A 1 162 ? 2.354 -15.561 -24.582 1.00 92.81 162 VAL A C 1
ATOM 1286 O O . VAL A 1 162 ? 3.342 -16.083 -24.062 1.00 92.81 162 VAL A O 1
ATOM 1289 N N . ASP A 1 163 ? 1.226 -16.225 -24.804 1.00 92.56 163 ASP A N 1
ATOM 1290 C CA . ASP A 1 163 ? 1.106 -17.662 -24.595 1.00 92.56 163 ASP A CA 1
ATOM 1291 C C . ASP A 1 163 ? 1.672 -18.462 -25.784 1.00 92.56 163 ASP A C 1
ATOM 1293 O O . ASP A 1 163 ? 2.182 -17.921 -26.767 1.00 92.56 163 ASP A O 1
ATOM 1297 N N . GLN A 1 164 ? 1.575 -19.789 -25.701 1.00 91.38 164 GLN A N 1
ATOM 1298 C CA . GLN A 1 164 ? 2.059 -20.702 -26.743 1.00 91.38 164 GLN A CA 1
ATOM 1299 C C . GLN A 1 164 ? 1.310 -20.549 -28.078 1.00 91.38 164 GLN A C 1
ATOM 1301 O O . GLN A 1 164 ? 1.825 -20.946 -29.122 1.00 91.38 164 GLN A O 1
ATOM 1306 N N . CYS A 1 165 ? 0.105 -19.982 -28.049 1.00 92.94 165 CYS A N 1
ATOM 1307 C CA . CYS A 1 165 ? -0.732 -19.718 -29.214 1.00 92.94 165 CYS A CA 1
ATOM 1308 C C . CYS A 1 165 ? -0.507 -18.303 -29.779 1.00 92.94 165 CYS A C 1
ATOM 1310 O O . CYS A 1 165 ? -1.109 -17.952 -30.794 1.00 92.94 165 CYS A O 1
ATOM 1312 N N . GLY A 1 166 ? 0.343 -17.492 -29.138 1.00 89.56 166 GLY A N 1
ATOM 1313 C CA . GLY A 1 166 ? 0.598 -16.098 -29.495 1.00 89.56 166 GLY A CA 1
ATOM 1314 C C . GLY A 1 166 ? -0.463 -15.113 -28.993 1.00 89.56 166 GLY A C 1
ATOM 1315 O O . GLY A 1 166 ? -0.432 -13.947 -29.386 1.00 89.56 166 GLY A O 1
ATOM 1316 N N . ALA A 1 167 ? -1.400 -15.544 -28.145 1.00 92.94 167 ALA A N 1
ATOM 1317 C CA . ALA A 1 167 ? -2.365 -14.653 -27.513 1.00 92.94 167 ALA A CA 1
ATOM 1318 C C . ALA A 1 167 ? -1.719 -13.892 -26.346 1.00 92.94 167 ALA A C 1
ATOM 1320 O O . ALA A 1 167 ? -0.798 -14.388 -25.696 1.00 92.94 167 ALA A O 1
ATOM 1321 N N . ALA A 1 168 ? -2.209 -12.680 -26.067 1.00 94.69 168 ALA A N 1
ATOM 1322 C CA . ALA A 1 168 ? -1.730 -11.882 -24.941 1.00 94.69 168 ALA A CA 1
ATOM 1323 C C . ALA A 1 168 ? -1.987 -12.613 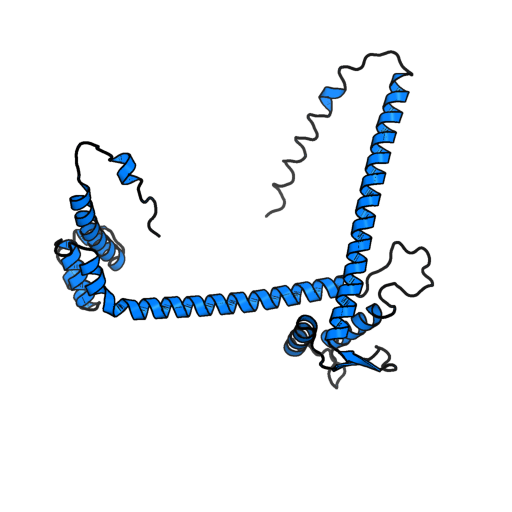-23.613 1.00 94.69 168 ALA A C 1
ATOM 1325 O O . ALA A 1 168 ? -3.123 -12.972 -23.300 1.00 94.69 168 ALA A O 1
ATOM 1326 N N . HIS A 1 169 ? -0.929 -12.804 -22.828 1.00 94.06 169 HIS A N 1
ATOM 1327 C CA . HIS A 1 169 ? -0.982 -13.437 -21.519 1.00 94.06 169 HIS A CA 1
ATOM 1328 C C . HIS A 1 169 ? -0.896 -12.365 -20.428 1.00 94.06 169 HIS A C 1
ATOM 1330 O O . HIS A 1 169 ? 0.106 -11.665 -20.311 1.00 94.06 169 HIS A O 1
ATOM 1336 N N . LEU A 1 170 ? -1.966 -12.212 -19.644 1.00 93.38 170 LEU A N 1
ATOM 1337 C CA . LEU A 1 170 ? -2.061 -11.204 -18.588 1.00 93.38 170 LEU A CA 1
ATOM 1338 C C . LEU A 1 170 ? -1.928 -11.869 -17.214 1.00 93.38 170 LEU A C 1
ATOM 1340 O O . LEU A 1 170 ? -2.928 -12.270 -16.620 1.00 93.38 170 LEU A O 1
ATOM 1344 N N . ASP A 1 171 ? -0.698 -11.970 -16.710 1.00 95.25 171 ASP A N 1
ATOM 1345 C CA . ASP A 1 171 ? -0.415 -12.487 -15.369 1.00 95.25 171 ASP A CA 1
ATOM 1346 C C . ASP A 1 171 ? -0.014 -11.359 -14.405 1.00 95.25 171 ASP A C 1
ATOM 1348 O O . ASP A 1 171 ? 1.106 -10.842 -14.418 1.00 95.25 171 ASP A O 1
ATOM 1352 N N . LEU A 1 172 ? -0.942 -10.989 -13.519 1.00 94.75 172 LEU A N 1
ATOM 1353 C CA . LEU A 1 172 ? -0.690 -9.977 -12.494 1.00 94.75 172 LEU A CA 1
ATOM 1354 C C . LEU A 1 172 ? 0.340 -10.436 -11.453 1.00 94.75 172 LEU A C 1
ATOM 1356 O O . LEU A 1 172 ? 1.056 -9.594 -10.912 1.00 94.75 172 LEU A O 1
ATOM 1360 N N . ALA A 1 173 ? 0.447 -11.740 -11.177 1.00 95.81 173 ALA A N 1
ATOM 1361 C CA . ALA A 1 173 ? 1.434 -12.257 -10.234 1.00 95.81 173 ALA A CA 1
ATOM 1362 C C . ALA A 1 173 ? 2.851 -12.099 -10.798 1.00 95.81 173 ALA A C 1
ATOM 1364 O O . ALA A 1 173 ? 3.742 -11.636 -10.082 1.00 95.81 173 ALA A O 1
ATOM 1365 N N . HIS A 1 174 ? 3.050 -12.391 -12.089 1.00 96.00 174 HIS A N 1
ATOM 1366 C CA . HIS A 1 174 ? 4.305 -12.104 -12.790 1.00 96.00 174 HIS A CA 1
ATOM 1367 C C . HIS A 1 174 ? 4.666 -10.620 -12.739 1.00 96.00 174 HIS A C 1
ATOM 1369 O O . HIS A 1 174 ? 5.805 -10.282 -12.403 1.00 96.00 174 HIS A O 1
ATOM 1375 N N . ILE A 1 175 ? 3.706 -9.737 -13.033 1.00 96.50 175 ILE A N 1
ATOM 1376 C CA . ILE A 1 175 ? 3.928 -8.286 -13.033 1.00 96.50 175 ILE A CA 1
ATOM 1377 C C . ILE A 1 175 ? 4.369 -7.813 -11.646 1.00 96.50 175 ILE A C 1
ATOM 1379 O O . ILE A 1 175 ? 5.433 -7.207 -11.510 1.00 96.50 175 ILE A O 1
ATOM 1383 N N . VAL A 1 176 ? 3.588 -8.122 -10.608 1.00 96.19 176 VAL A N 1
ATOM 1384 C CA . VAL A 1 176 ? 3.875 -7.700 -9.229 1.00 96.19 176 VAL A CA 1
ATOM 1385 C C . VAL A 1 176 ? 5.212 -8.266 -8.753 1.00 96.19 176 VAL A C 1
ATOM 1387 O O . VAL A 1 176 ? 6.041 -7.521 -8.234 1.00 96.19 176 VAL A O 1
ATOM 1390 N N . ASN A 1 177 ? 5.477 -9.554 -8.987 1.00 96.50 177 ASN A N 1
ATOM 1391 C CA . ASN A 1 177 ? 6.730 -10.191 -8.587 1.00 96.50 177 ASN A CA 1
ATOM 1392 C C . ASN A 1 177 ? 7.944 -9.578 -9.303 1.00 96.50 177 ASN A C 1
ATOM 1394 O O . ASN A 1 177 ? 8.953 -9.274 -8.670 1.00 96.50 177 ASN A O 1
ATOM 1398 N N . SER A 1 178 ? 7.844 -9.349 -10.614 1.00 97.56 178 SER A N 1
ATOM 1399 C CA . SER A 1 178 ? 8.921 -8.743 -11.403 1.00 97.56 178 SER A CA 1
ATOM 1400 C C . SER A 1 178 ? 9.232 -7.324 -10.935 1.00 97.56 178 SER A C 1
ATOM 1402 O O . SER A 1 178 ? 10.400 -6.971 -10.776 1.00 97.56 178 SER A O 1
ATOM 1404 N N . LEU A 1 179 ? 8.206 -6.513 -10.667 1.00 97.50 179 LEU A N 1
ATOM 1405 C CA . LEU A 1 179 ? 8.403 -5.148 -10.185 1.00 97.50 179 LEU A CA 1
ATOM 1406 C C . LEU A 1 179 ? 8.930 -5.114 -8.743 1.00 97.50 179 LEU A C 1
ATOM 1408 O O . LEU A 1 179 ? 9.841 -4.335 -8.469 1.00 97.50 179 LEU A O 1
ATOM 1412 N N . ASN A 1 180 ? 8.455 -5.993 -7.854 1.00 96.75 180 ASN A N 1
ATOM 1413 C CA . ASN A 1 180 ? 9.000 -6.137 -6.499 1.00 96.75 180 ASN A CA 1
ATOM 1414 C C . ASN A 1 180 ? 10.492 -6.504 -6.531 1.00 96.75 180 ASN A C 1
ATOM 1416 O O . ASN A 1 180 ? 11.283 -5.947 -5.773 1.00 96.75 180 ASN A O 1
ATOM 1420 N N . LYS A 1 181 ? 10.911 -7.377 -7.458 1.00 97.88 181 LYS A N 1
ATOM 1421 C CA . LYS A 1 181 ? 12.330 -7.721 -7.651 1.00 97.88 181 LYS A CA 1
ATOM 1422 C C . LYS A 1 181 ? 13.175 -6.535 -8.120 1.00 97.88 181 LYS A C 1
ATOM 1424 O O . LYS A 1 181 ? 14.311 -6.393 -7.669 1.00 97.88 181 LYS A O 1
ATOM 1429 N N . VAL A 1 182 ? 12.649 -5.670 -8.994 1.00 97.81 182 VAL A N 1
ATOM 1430 C CA . VAL A 1 182 ? 13.322 -4.402 -9.350 1.00 97.81 182 VAL A CA 1
ATOM 1431 C C . VAL A 1 182 ? 13.412 -3.494 -8.127 1.00 97.81 182 VAL A C 1
ATOM 1433 O O . VAL A 1 182 ? 14.463 -2.930 -7.830 1.00 97.81 182 VAL A O 1
ATOM 1436 N N . GLU A 1 183 ? 12.314 -3.364 -7.394 1.00 96.00 183 GLU A N 1
ATOM 1437 C CA . GLU A 1 183 ? 12.175 -2.451 -6.265 1.00 96.00 183 GLU A CA 1
ATOM 1438 C C . GLU A 1 183 ? 13.064 -2.826 -5.065 1.00 96.00 183 GLU A C 1
ATOM 1440 O O . GLU A 1 183 ? 13.591 -1.933 -4.394 1.00 96.00 183 GLU A O 1
ATOM 1445 N N . CYS A 1 184 ? 13.345 -4.114 -4.854 1.00 96.19 184 CYS A N 1
ATOM 1446 C CA . CYS A 1 184 ? 14.334 -4.587 -3.883 1.00 96.19 184 CYS A CA 1
ATOM 1447 C C . CYS A 1 184 ? 15.763 -4.711 -4.451 1.00 96.19 184 CYS A C 1
ATOM 1449 O O . CYS A 1 184 ? 16.671 -5.088 -3.716 1.00 96.19 184 CYS A O 1
ATOM 1451 N N . ALA A 1 185 ? 15.982 -4.355 -5.726 1.00 97.31 185 ALA A N 1
ATOM 1452 C CA . ALA A 1 185 ? 17.257 -4.511 -6.434 1.00 97.31 185 ALA A CA 1
ATOM 1453 C C . ALA A 1 185 ? 17.808 -5.949 -6.369 1.00 97.31 185 ALA A C 1
ATOM 1455 O O . ALA A 1 185 ? 18.968 -6.176 -6.022 1.00 97.31 185 ALA A O 1
ATOM 1456 N N . SER A 1 186 ? 16.965 -6.931 -6.691 1.00 98.19 186 SER A N 1
ATOM 1457 C CA . SER A 1 186 ? 17.335 -8.346 -6.634 1.00 98.19 186 SER A CA 1
ATOM 1458 C C . SER A 1 186 ? 18.490 -8.681 -7.599 1.00 98.19 186 SER A C 1
ATOM 1460 O O . SER A 1 186 ? 18.462 -8.262 -8.762 1.00 98.19 186 SER A O 1
ATOM 1462 N N . PRO A 1 187 ? 19.487 -9.486 -7.175 1.00 97.75 187 PRO A N 1
ATOM 1463 C CA . PRO A 1 187 ? 20.553 -9.977 -8.051 1.00 97.75 187 PRO A CA 1
ATOM 1464 C C . PRO A 1 187 ? 20.086 -11.098 -8.997 1.00 97.75 187 PRO A C 1
ATOM 1466 O O . PRO A 1 187 ? 20.874 -11.587 -9.810 1.00 97.75 187 PRO A O 1
ATOM 1469 N N . GLU A 1 188 ? 18.829 -11.542 -8.884 1.00 97.94 188 GLU A N 1
ATOM 1470 C CA . GLU A 1 188 ? 18.240 -12.534 -9.781 1.00 97.94 188 GLU A CA 1
ATOM 1471 C C . GLU A 1 188 ? 18.308 -12.061 -11.236 1.00 97.94 188 GLU A C 1
ATOM 1473 O O . GLU A 1 188 ? 18.038 -10.898 -11.546 1.00 97.94 188 GLU A O 1
ATOM 1478 N N . LYS A 1 189 ? 18.683 -12.981 -12.127 1.00 97.25 189 LYS A N 1
ATOM 1479 C CA . LYS A 1 189 ? 18.828 -12.710 -13.554 1.00 97.25 189 LYS A CA 1
ATOM 1480 C C . LYS A 1 189 ? 17.527 -12.990 -14.294 1.00 97.25 189 LYS A C 1
ATOM 1482 O O . LYS A 1 189 ? 16.875 -14.001 -14.056 1.00 97.25 189 LYS A O 1
ATOM 1487 N N . LEU A 1 190 ? 17.217 -12.127 -15.247 1.00 96.44 190 LEU A N 1
ATOM 1488 C CA . LEU A 1 190 ? 16.142 -12.263 -16.210 1.00 96.44 190 LEU A CA 1
ATOM 1489 C C . LEU A 1 190 ? 16.698 -12.268 -17.639 1.00 96.44 190 LEU A C 1
ATOM 1491 O O . LEU A 1 190 ? 17.832 -11.858 -17.901 1.00 96.44 190 LEU A O 1
ATOM 1495 N N . CYS A 1 191 ? 15.870 -12.747 -18.558 1.00 96.25 191 CYS A N 1
ATOM 1496 C CA . CYS A 1 191 ? 16.178 -12.852 -19.974 1.00 96.25 191 CYS A CA 1
ATOM 1497 C C . CYS A 1 191 ? 15.320 -11.846 -20.745 1.00 96.25 191 CYS A C 1
ATOM 1499 O O . CYS A 1 191 ? 14.097 -11.975 -20.793 1.00 96.25 191 CYS A O 1
ATOM 1501 N N . LEU A 1 192 ? 15.962 -10.838 -21.324 1.00 96.00 192 LEU A N 1
ATOM 1502 C CA . LEU A 1 192 ? 15.336 -9.822 -22.157 1.00 96.00 192 LEU A CA 1
ATOM 1503 C C . LEU A 1 192 ? 15.547 -10.188 -23.622 1.00 96.00 192 LEU A C 1
ATOM 1505 O O . LEU A 1 192 ? 16.681 -10.345 -24.072 1.00 96.00 192 LEU A O 1
ATOM 1509 N N . VAL A 1 193 ? 14.457 -10.316 -24.369 1.00 93.12 193 VAL A N 1
ATOM 1510 C CA . VAL A 1 193 ? 14.490 -10.699 -25.782 1.00 93.12 193 VAL A CA 1
ATOM 1511 C C . VAL A 1 193 ? 14.040 -9.509 -26.616 1.00 93.12 193 VAL A C 1
ATOM 1513 O O . VAL A 1 193 ? 13.036 -8.870 -26.304 1.00 93.12 193 VAL A O 1
ATOM 1516 N N . SER A 1 194 ? 14.793 -9.180 -27.663 1.00 91.81 194 SER A N 1
ATOM 1517 C CA . SER A 1 194 ? 14.388 -8.150 -28.618 1.00 91.81 194 SER A CA 1
ATOM 1518 C C . SER A 1 194 ? 13.125 -8.568 -29.374 1.00 91.81 194 SER A C 1
ATOM 1520 O O . SER A 1 194 ? 12.864 -9.750 -29.576 1.00 91.81 194 SER A O 1
ATOM 1522 N N . ARG A 1 195 ? 12.330 -7.595 -29.835 1.00 86.56 195 ARG A N 1
ATOM 1523 C CA . ARG A 1 195 ? 11.049 -7.863 -30.523 1.00 86.56 195 ARG A CA 1
ATOM 1524 C C . ARG A 1 195 ? 11.182 -8.683 -31.809 1.00 86.56 195 ARG A C 1
ATOM 1526 O O . ARG A 1 195 ? 10.244 -9.363 -32.198 1.00 86.56 195 ARG A O 1
ATOM 1533 N N . ASP A 1 196 ? 12.334 -8.606 -32.467 1.00 87.69 196 ASP A N 1
ATOM 1534 C CA . ASP A 1 196 ? 12.672 -9.414 -33.643 1.00 87.69 196 ASP A CA 1
ATOM 1535 C C . ASP A 1 196 ? 13.151 -10.836 -33.284 1.00 87.69 196 ASP A C 1
ATOM 1537 O O . ASP A 1 196 ? 13.418 -11.638 -34.175 1.00 87.69 196 ASP A O 1
ATOM 1541 N N . GLY A 1 197 ? 13.292 -11.147 -31.991 1.00 85.38 197 GLY A N 1
ATOM 1542 C CA . GLY A 1 197 ? 13.796 -12.418 -31.477 1.00 85.38 197 GLY A CA 1
ATOM 1543 C C . GLY A 1 197 ? 15.290 -12.653 -31.713 1.00 85.38 197 GLY A C 1
ATOM 1544 O O . GLY A 1 197 ? 15.795 -13.719 -31.371 1.00 85.38 197 GLY A O 1
ATOM 1545 N N . GLN A 1 198 ? 16.015 -11.695 -32.300 1.00 87.81 198 GLN A N 1
ATOM 1546 C CA . GLN A 1 198 ? 17.396 -11.911 -32.743 1.00 87.81 198 GLN A CA 1
ATOM 1547 C C . GLN A 1 198 ? 18.431 -11.698 -31.639 1.00 87.81 198 GLN A C 1
ATOM 1549 O O . GLN A 1 198 ? 19.542 -12.222 -31.724 1.00 87.81 198 GLN A O 1
ATOM 1554 N N . ARG A 1 199 ? 18.104 -10.908 -30.612 1.00 88.12 199 ARG A N 1
ATOM 1555 C CA . ARG A 1 199 ? 19.018 -10.557 -29.524 1.00 88.12 199 ARG A CA 1
ATOM 1556 C C . ARG A 1 199 ? 18.430 -10.983 -28.194 1.00 88.12 199 ARG A C 1
ATOM 1558 O O . ARG A 1 199 ? 17.292 -10.663 -27.864 1.00 88.12 199 ARG A O 1
ATOM 1565 N N . VAL A 1 200 ? 19.263 -11.659 -27.418 1.00 92.94 200 VAL A N 1
ATOM 1566 C CA . VAL A 1 200 ? 18.958 -12.077 -26.056 1.00 92.94 200 VAL A CA 1
ATOM 1567 C C . VAL A 1 200 ? 19.959 -11.417 -25.125 1.00 92.94 200 VAL A C 1
ATOM 1569 O O . VAL A 1 200 ? 21.168 -11.499 -25.339 1.00 92.94 200 VAL A O 1
ATOM 1572 N N . ILE A 1 201 ? 19.450 -10.741 -24.105 1.00 94.44 201 ILE A N 1
ATOM 1573 C CA . ILE A 1 201 ? 20.226 -9.966 -23.147 1.00 94.44 201 ILE A CA 1
ATOM 1574 C C . ILE A 1 201 ? 19.902 -10.507 -21.763 1.00 94.44 201 ILE A C 1
ATOM 1576 O O . ILE A 1 201 ? 18.748 -10.530 -21.346 1.00 94.44 201 ILE A O 1
ATOM 1580 N N . ILE A 1 202 ? 20.927 -10.964 -21.052 1.00 96.06 202 ILE A N 1
ATOM 1581 C CA . ILE A 1 202 ? 20.785 -11.443 -19.679 1.00 96.06 202 ILE A CA 1
ATOM 1582 C C . ILE A 1 202 ? 21.200 -10.309 -18.754 1.00 96.06 202 ILE A C 1
ATOM 1584 O O . ILE A 1 202 ? 22.324 -9.822 -18.847 1.00 96.06 202 ILE A O 1
ATOM 1588 N N . ALA A 1 203 ? 20.295 -9.916 -17.867 1.00 96.56 203 ALA A N 1
ATOM 1589 C CA . ALA A 1 203 ? 20.490 -8.824 -16.922 1.00 96.56 203 ALA A CA 1
ATOM 1590 C C . ALA A 1 203 ? 19.867 -9.180 -15.575 1.00 96.56 203 ALA A C 1
ATOM 1592 O O . ALA A 1 203 ? 19.031 -10.074 -15.495 1.00 96.56 203 ALA A O 1
ATOM 1593 N N . SER A 1 204 ? 20.263 -8.496 -14.516 1.00 98.12 204 SER A N 1
ATOM 1594 C CA . SER A 1 204 ? 19.673 -8.611 -13.185 1.00 98.12 204 SER A CA 1
ATOM 1595 C C . SER A 1 204 ? 18.595 -7.557 -12.946 1.00 98.12 204 SER A C 1
ATOM 1597 O O . SER A 1 204 ? 18.615 -6.475 -13.537 1.00 98.12 204 SER A O 1
ATOM 1599 N N . PHE A 1 205 ? 17.664 -7.833 -12.031 1.00 98.38 205 PHE A N 1
ATOM 1600 C CA . PHE A 1 205 ? 16.679 -6.829 -11.613 1.00 98.38 205 PHE A CA 1
ATOM 1601 C C . PHE A 1 205 ? 17.342 -5.602 -10.951 1.00 98.38 205 PHE A C 1
ATOM 1603 O O . PHE A 1 205 ? 16.835 -4.485 -11.075 1.00 98.38 205 PHE A O 1
ATOM 1610 N N . ALA A 1 206 ? 18.503 -5.782 -10.311 1.00 98.31 206 ALA A N 1
ATOM 1611 C CA . ALA A 1 206 ? 19.339 -4.699 -9.796 1.00 98.31 206 ALA A CA 1
ATOM 1612 C C . ALA A 1 206 ? 19.838 -3.751 -10.904 1.00 98.31 206 ALA A C 1
ATOM 1614 O O . ALA A 1 206 ? 19.744 -2.531 -10.756 1.00 98.31 206 ALA A O 1
ATOM 1615 N N . GLU A 1 207 ? 20.315 -4.293 -12.029 1.00 98.25 207 GLU A N 1
ATOM 1616 C CA . GLU A 1 207 ? 20.730 -3.492 -13.189 1.00 98.25 207 GLU A CA 1
ATOM 1617 C C . GLU A 1 207 ? 19.540 -2.737 -13.791 1.00 98.25 207 GLU A C 1
ATOM 1619 O O . GLU A 1 207 ? 19.647 -1.541 -14.054 1.00 98.25 207 GLU A O 1
ATOM 1624 N N . VAL A 1 208 ? 18.374 -3.385 -13.909 1.00 98.00 208 VAL A N 1
ATOM 1625 C CA . VAL A 1 208 ? 17.135 -2.731 -14.372 1.00 98.00 208 VAL A CA 1
ATOM 1626 C C . VAL A 1 208 ? 16.780 -1.526 -13.501 1.00 98.00 208 VAL A C 1
ATOM 1628 O O . VAL A 1 208 ? 16.469 -0.454 -14.027 1.00 98.00 208 VAL A O 1
ATOM 1631 N N . ARG A 1 209 ? 16.869 -1.661 -12.173 1.00 97.62 209 ARG A N 1
ATOM 1632 C CA . ARG A 1 209 ? 16.646 -0.541 -11.251 1.00 97.62 209 ARG A CA 1
ATOM 1633 C C . ARG A 1 209 ? 17.635 0.595 -11.502 1.00 97.62 209 ARG A C 1
ATOM 1635 O O . ARG A 1 209 ? 17.221 1.746 -11.608 1.00 97.62 209 ARG A O 1
ATOM 1642 N N . GLN A 1 210 ? 18.923 0.275 -11.616 1.00 97.88 210 GLN A N 1
ATOM 1643 C CA . GLN A 1 210 ? 19.971 1.265 -11.852 1.00 97.88 210 GLN A CA 1
ATOM 1644 C C . GLN A 1 210 ? 19.742 2.028 -13.164 1.00 97.88 210 GLN A C 1
ATOM 1646 O O . GLN A 1 210 ? 19.819 3.256 -13.193 1.00 97.88 210 GLN A O 1
ATOM 1651 N N . TRP A 1 211 ? 19.419 1.317 -14.245 1.00 97.31 211 TRP A N 1
ATOM 1652 C CA . TRP A 1 211 ? 19.091 1.908 -15.541 1.00 97.31 211 TRP A CA 1
ATOM 1653 C C . TRP A 1 211 ? 17.907 2.865 -15.455 1.00 97.31 211 TRP A C 1
ATOM 1655 O O . TRP A 1 211 ? 17.947 3.954 -16.039 1.00 97.31 211 TRP A O 1
ATOM 1665 N N . LEU A 1 212 ? 16.866 2.474 -14.717 1.00 97.44 212 LEU A N 1
ATOM 1666 C CA . LEU A 1 212 ? 15.667 3.278 -14.532 1.00 97.44 212 LEU A CA 1
ATOM 1667 C C . LEU A 1 212 ? 15.952 4.543 -13.725 1.00 97.44 212 LEU A C 1
ATOM 1669 O O . LEU A 1 212 ? 15.597 5.633 -14.170 1.00 97.44 212 LEU A O 1
ATOM 1673 N N . ASP A 1 213 ? 16.615 4.412 -12.577 1.00 96.75 213 ASP A N 1
ATOM 1674 C CA . ASP A 1 213 ? 16.926 5.547 -11.708 1.00 96.75 213 ASP A CA 1
ATOM 1675 C C . ASP A 1 213 ? 17.866 6.542 -12.409 1.00 96.75 213 ASP A C 1
ATOM 1677 O O . ASP A 1 213 ? 17.600 7.743 -12.380 1.00 96.75 213 ASP A O 1
ATOM 1681 N N . ASN A 1 214 ? 18.888 6.070 -13.133 1.00 96.38 214 ASN A N 1
ATOM 1682 C CA . ASN A 1 214 ? 19.792 6.936 -13.901 1.00 96.38 214 ASN A CA 1
ATOM 1683 C C . ASN A 1 214 ? 19.069 7.676 -15.037 1.00 96.38 214 ASN A C 1
ATOM 1685 O O . ASN A 1 214 ? 19.254 8.882 -15.235 1.00 96.38 214 ASN A O 1
ATOM 1689 N N . SER A 1 215 ? 18.230 6.961 -15.792 1.00 95.12 215 SER A N 1
ATOM 1690 C CA . SER A 1 215 ? 17.498 7.550 -16.919 1.00 95.12 215 SER A CA 1
ATOM 1691 C C . SER A 1 215 ? 16.460 8.559 -16.431 1.00 95.12 215 SER A C 1
ATOM 1693 O O . SER A 1 215 ? 16.330 9.639 -17.003 1.00 95.12 215 SER A O 1
ATOM 1695 N N . PHE A 1 216 ? 15.766 8.252 -15.334 1.00 95.62 216 PHE A N 1
ATOM 1696 C CA . PHE A 1 216 ? 14.807 9.162 -14.720 1.00 95.62 216 PHE A CA 1
ATOM 1697 C C . PHE A 1 216 ? 15.492 10.390 -14.104 1.00 95.62 216 PHE A C 1
ATOM 1699 O O . PHE A 1 216 ? 15.030 11.510 -14.307 1.00 95.62 216 PHE A O 1
ATOM 1706 N N . ALA A 1 217 ? 16.625 10.217 -13.414 1.00 96.06 217 ALA A N 1
ATOM 1707 C CA . ALA A 1 217 ? 17.406 11.329 -12.867 1.00 96.06 217 ALA A CA 1
ATOM 1708 C C . ALA A 1 217 ? 17.859 12.312 -13.957 1.00 96.06 217 ALA A C 1
ATOM 1710 O O . ALA A 1 217 ? 17.796 13.524 -13.755 1.00 96.06 217 ALA A O 1
ATOM 1711 N N . THR A 1 218 ? 18.239 11.798 -15.131 1.00 92.81 218 THR A N 1
ATOM 1712 C CA . THR A 1 218 ? 18.576 12.632 -16.294 1.00 92.81 218 THR A CA 1
ATOM 1713 C C . THR A 1 218 ? 17.397 13.518 -16.711 1.00 92.81 218 THR A C 1
ATOM 1715 O O . THR A 1 218 ? 17.568 14.721 -16.890 1.00 92.81 218 THR A O 1
ATOM 1718 N N . LEU A 1 219 ? 16.180 12.965 -16.774 1.00 92.25 219 LEU A N 1
ATOM 1719 C CA . LEU A 1 219 ? 14.976 13.738 -17.109 1.00 92.25 219 LEU A CA 1
ATOM 1720 C C . LEU A 1 219 ? 14.637 14.795 -16.052 1.00 92.25 219 LEU A C 1
ATOM 1722 O O . LEU A 1 219 ? 14.211 15.899 -16.390 1.00 92.25 219 LEU A O 1
ATOM 1726 N N . VAL A 1 220 ? 14.831 14.476 -14.771 1.00 95.00 220 VAL A N 1
ATOM 1727 C CA . VAL A 1 220 ? 14.625 15.432 -13.672 1.00 95.00 220 VAL A CA 1
ATOM 1728 C C . VAL A 1 220 ? 15.607 16.602 -13.781 1.00 95.00 220 VAL A C 1
ATOM 1730 O O . VAL A 1 220 ? 15.217 17.754 -13.588 1.00 95.00 220 VAL A O 1
ATOM 1733 N N . GLU A 1 221 ? 16.866 16.326 -14.118 1.00 93.75 221 GLU A N 1
ATOM 1734 C CA . GLU A 1 221 ? 17.888 17.350 -14.348 1.00 93.75 221 GLU A CA 1
ATOM 1735 C C . GLU A 1 221 ? 17.537 18.249 -15.541 1.00 93.75 221 GLU A C 1
ATOM 1737 O O . GLU A 1 221 ? 17.558 19.475 -15.421 1.00 93.75 221 GLU A O 1
ATOM 1742 N N . GLU A 1 222 ? 17.155 17.657 -16.674 1.00 90.44 222 GLU A N 1
ATOM 1743 C CA . GLU A 1 222 ? 16.720 18.396 -17.864 1.00 90.44 222 GLU A CA 1
ATOM 1744 C C . GLU A 1 222 ? 15.509 19.288 -17.580 1.00 90.44 222 GLU A C 1
ATOM 1746 O O . GLU A 1 222 ? 15.468 20.443 -18.012 1.00 90.44 222 GLU A O 1
ATOM 1751 N N . HIS A 1 223 ? 14.531 18.779 -16.826 1.00 91.44 223 HIS A N 1
ATOM 1752 C CA . HIS A 1 223 ? 13.372 19.561 -16.417 1.00 91.44 223 HIS A CA 1
ATOM 1753 C C . HIS A 1 223 ? 13.783 20.750 -15.543 1.00 91.44 223 HIS A C 1
ATOM 1755 O O . HIS A 1 223 ? 13.357 21.874 -15.809 1.00 91.44 223 HIS A O 1
ATOM 1761 N N . ARG A 1 224 ? 14.668 20.536 -14.559 1.00 93.25 224 ARG A N 1
ATOM 1762 C CA . ARG A 1 224 ? 15.155 21.608 -13.683 1.00 93.25 224 ARG A CA 1
ATOM 1763 C C . ARG A 1 224 ? 15.865 22.709 -14.472 1.00 93.25 224 ARG A C 1
ATOM 1765 O O . ARG A 1 224 ? 15.598 23.884 -14.240 1.00 93.25 224 ARG A O 1
ATOM 1772 N N . ARG A 1 225 ? 16.719 22.346 -15.433 1.00 91.12 225 ARG A N 1
ATOM 1773 C CA . ARG A 1 225 ? 17.380 23.313 -16.331 1.00 91.12 225 ARG A CA 1
ATOM 1774 C C . ARG A 1 225 ? 16.371 24.109 -17.149 1.00 91.12 225 ARG A C 1
ATOM 1776 O O . ARG A 1 225 ? 16.465 25.328 -17.205 1.00 91.12 225 ARG A O 1
ATOM 1783 N N . SER A 1 226 ? 15.368 23.429 -17.702 1.00 90.19 226 SER A N 1
ATOM 1784 C CA . SER A 1 226 ? 14.311 24.077 -18.479 1.00 90.19 226 SER A CA 1
ATOM 1785 C C . SER A 1 226 ? 13.514 25.095 -17.655 1.00 90.19 226 SER A C 1
ATOM 1787 O O . SER A 1 226 ? 13.110 26.115 -18.202 1.00 90.19 226 SER A O 1
ATOM 1789 N N . LEU A 1 227 ? 13.291 24.842 -16.360 1.00 91.81 227 LEU A N 1
ATOM 1790 C CA . LEU A 1 227 ? 12.630 25.802 -15.467 1.00 91.81 227 LEU A CA 1
ATOM 1791 C C . LEU A 1 227 ? 13.490 27.048 -15.232 1.00 91.81 227 LEU A C 1
ATOM 1793 O O . LEU A 1 227 ? 12.971 28.160 -15.270 1.00 91.81 227 LEU A O 1
ATOM 1797 N N . PHE A 1 228 ? 14.800 26.878 -15.028 1.00 93.00 228 PHE A N 1
ATOM 1798 C CA . PHE A 1 228 ? 15.713 28.015 -14.884 1.00 93.00 228 PHE A CA 1
ATOM 1799 C C . PHE A 1 228 ? 15.776 28.868 -16.156 1.00 93.00 228 PHE A C 1
ATOM 1801 O O . PHE A 1 228 ? 15.734 30.093 -16.069 1.00 93.00 228 PHE A O 1
ATOM 1808 N N . GLU A 1 229 ? 15.830 28.243 -17.335 1.00 91.19 229 GLU A N 1
ATOM 1809 C CA . GLU A 1 229 ? 15.789 28.950 -18.624 1.00 91.19 229 GLU A CA 1
ATOM 1810 C C . GLU A 1 229 ? 14.494 29.762 -18.778 1.00 91.19 229 GLU A C 1
ATOM 1812 O O . GLU A 1 229 ? 14.546 30.950 -19.089 1.00 91.19 229 GLU A O 1
ATOM 1817 N N . GLN A 1 230 ? 13.342 29.160 -18.463 1.00 90.19 230 GLN A N 1
ATOM 1818 C CA . GLN A 1 230 ? 12.042 29.837 -18.519 1.00 90.19 230 GLN A CA 1
ATOM 1819 C C . GLN A 1 230 ? 11.962 31.040 -17.574 1.00 90.19 230 GLN A C 1
ATOM 1821 O O . GLN A 1 230 ? 11.453 32.087 -17.966 1.00 90.19 230 GLN A O 1
ATOM 1826 N N . GLN A 1 231 ? 12.483 30.918 -16.351 1.00 91.38 231 GLN A N 1
ATOM 1827 C CA . GLN A 1 231 ? 12.520 32.027 -15.394 1.00 91.38 231 GLN A CA 1
ATOM 1828 C C . GLN A 1 231 ? 13.410 33.174 -15.882 1.00 91.38 231 GLN A C 1
ATOM 1830 O O . GLN A 1 231 ? 13.024 34.339 -15.789 1.00 91.38 231 GLN A O 1
ATOM 1835 N N . MET A 1 232 ? 14.581 32.857 -16.438 1.00 91.56 232 MET A N 1
ATOM 1836 C CA . MET A 1 232 ? 15.493 33.863 -16.987 1.00 91.56 232 MET A CA 1
ATOM 1837 C C . MET A 1 232 ? 14.885 34.589 -18.190 1.00 91.56 232 MET A C 1
ATOM 1839 O O . MET A 1 232 ? 15.012 35.809 -18.294 1.00 91.56 232 MET A O 1
ATOM 1843 N N . ASP A 1 233 ? 14.206 33.871 -19.083 1.00 91.44 233 ASP A N 1
ATOM 1844 C CA . ASP A 1 233 ? 13.536 34.482 -20.232 1.00 91.44 233 ASP A CA 1
ATOM 1845 C C . ASP A 1 233 ? 12.323 35.317 -19.811 1.00 91.44 233 ASP A C 1
ATOM 1847 O O . ASP A 1 233 ? 12.113 36.400 -20.358 1.00 91.44 233 ASP A O 1
ATOM 1851 N N . GLN A 1 234 ? 11.578 34.887 -18.788 1.00 89.94 234 GLN A N 1
ATOM 1852 C CA . GLN A 1 234 ? 10.500 35.683 -18.203 1.00 89.94 234 GLN A CA 1
ATOM 1853 C C . GLN A 1 234 ? 11.034 36.990 -17.599 1.00 89.94 234 GLN A C 1
ATOM 1855 O O . GLN A 1 234 ? 10.462 38.052 -17.840 1.00 89.94 234 GLN A O 1
ATOM 1860 N N . GLN A 1 235 ? 12.160 36.941 -16.880 1.00 88.44 235 GLN A N 1
ATOM 1861 C CA . GLN A 1 235 ? 12.793 38.141 -16.330 1.00 88.44 235 GLN A CA 1
ATOM 1862 C C . GLN A 1 235 ? 13.304 39.074 -17.435 1.00 88.44 235 GLN A C 1
ATOM 1864 O O . GLN A 1 235 ? 13.059 40.275 -17.380 1.00 88.44 235 GLN A O 1
ATOM 1869 N N . ARG A 1 236 ? 13.936 38.535 -18.488 1.00 88.38 236 ARG A N 1
ATOM 1870 C CA . ARG A 1 236 ? 14.364 39.330 -19.653 1.00 88.38 236 ARG A CA 1
ATOM 1871 C 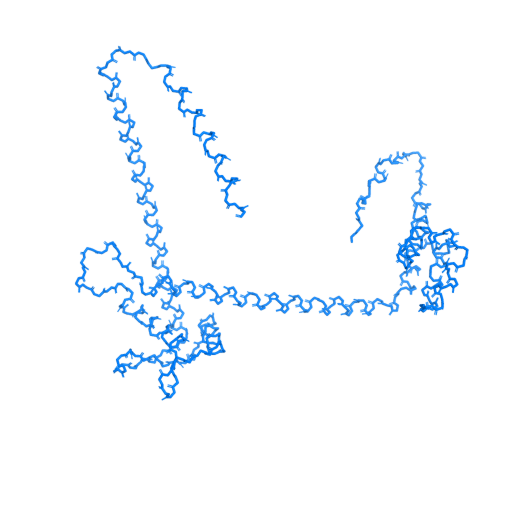C . ARG A 1 236 ? 13.193 40.014 -20.350 1.00 88.38 236 ARG A C 1
ATOM 1873 O O . ARG A 1 236 ? 13.328 41.164 -20.753 1.00 88.38 236 ARG A O 1
ATOM 1880 N N . GLN A 1 237 ? 12.062 39.328 -20.504 1.00 87.62 237 GLN A N 1
ATOM 1881 C CA . GLN A 1 237 ? 10.857 39.909 -21.099 1.00 87.62 237 GLN A CA 1
ATOM 1882 C C . GLN A 1 237 ? 10.275 41.025 -20.224 1.00 87.62 237 GLN A C 1
ATOM 1884 O O . GLN A 1 237 ? 9.866 42.059 -20.753 1.00 87.62 237 GLN A O 1
ATOM 1889 N N . LEU A 1 238 ? 10.288 40.859 -18.897 1.00 84.50 238 LEU A N 1
ATOM 1890 C CA . LEU A 1 238 ? 9.893 41.911 -17.959 1.00 84.50 238 LEU A CA 1
ATOM 1891 C C . LEU A 1 238 ? 10.822 43.126 -18.066 1.00 84.50 238 LEU A C 1
ATOM 1893 O O . LEU A 1 238 ? 10.335 44.237 -18.265 1.00 84.50 238 LEU A O 1
ATOM 1897 N N . ASP A 1 239 ? 12.138 42.926 -18.039 1.00 83.81 239 ASP A N 1
ATOM 1898 C CA . ASP A 1 239 ? 13.118 44.013 -18.146 1.00 83.81 239 ASP A CA 1
ATOM 1899 C C . ASP A 1 239 ? 13.008 44.749 -19.496 1.00 83.81 239 ASP A C 1
ATOM 1901 O O . ASP A 1 239 ? 13.043 45.979 -19.542 1.00 83.81 239 ASP A O 1
ATOM 1905 N N . GLN A 1 240 ? 12.795 44.017 -20.597 1.00 81.50 240 GLN A N 1
ATOM 1906 C CA . GLN A 1 240 ? 12.547 44.598 -21.923 1.00 81.50 240 GLN A CA 1
ATOM 1907 C C . GLN A 1 240 ? 11.232 45.385 -21.980 1.00 81.50 240 GLN A C 1
ATOM 1909 O O . GLN A 1 240 ? 11.185 46.444 -22.604 1.00 81.50 240 GLN A O 1
ATOM 1914 N N . SER A 1 241 ? 10.174 44.915 -21.311 1.00 76.88 241 SER A N 1
ATOM 1915 C CA . SER A 1 241 ? 8.899 45.640 -21.234 1.00 76.88 241 SER A CA 1
ATOM 1916 C C . SER A 1 241 ? 9.007 46.934 -20.417 1.00 76.88 241 SER A C 1
ATOM 1918 O O . SER A 1 241 ? 8.430 47.950 -20.800 1.00 76.88 241 SER A O 1
ATOM 1920 N N . VAL A 1 242 ? 9.800 46.932 -19.339 1.00 77.00 242 VAL A N 1
ATOM 1921 C CA . VAL A 1 242 ? 10.079 48.122 -18.519 1.00 77.00 242 VAL A CA 1
ATOM 1922 C C . VAL A 1 242 ? 10.951 49.118 -19.285 1.00 77.00 242 VAL A C 1
ATOM 1924 O O . VAL A 1 242 ? 10.666 50.313 -19.256 1.00 77.00 242 VAL A O 1
ATOM 1927 N N . ALA A 1 243 ? 11.964 48.647 -20.018 1.00 73.69 243 ALA A N 1
ATOM 1928 C CA . ALA A 1 243 ? 12.789 49.498 -20.875 1.00 73.69 243 ALA A CA 1
ATOM 1929 C C . ALA A 1 243 ? 11.970 50.147 -22.009 1.00 73.69 243 ALA A C 1
ATOM 1931 O O . ALA A 1 243 ? 12.062 51.355 -22.212 1.00 73.69 243 ALA A O 1
ATOM 1932 N N . ALA A 1 244 ? 11.097 49.383 -22.676 1.00 70.44 244 ALA A N 1
ATOM 1933 C CA . ALA A 1 244 ? 10.201 49.907 -23.710 1.00 70.44 244 ALA A CA 1
ATOM 1934 C C . ALA A 1 244 ? 9.161 50.903 -23.153 1.00 70.44 244 ALA A C 1
ATOM 1936 O O . ALA A 1 244 ? 8.819 51.880 -23.818 1.00 70.44 244 ALA A O 1
ATOM 1937 N N . ALA A 1 245 ? 8.676 50.698 -21.923 1.00 63.66 245 ALA A N 1
ATOM 1938 C CA . ALA A 1 245 ? 7.812 51.660 -21.238 1.00 63.66 245 ALA A CA 1
ATOM 1939 C C . ALA A 1 245 ? 8.569 52.933 -20.811 1.00 63.66 245 ALA A C 1
ATOM 1941 O O . ALA A 1 245 ? 7.998 54.020 -20.858 1.00 63.66 245 ALA A O 1
ATOM 1942 N N . GLY A 1 246 ? 9.847 52.818 -20.434 1.00 58.78 246 GLY A N 1
ATOM 1943 C CA . GLY A 1 246 ? 10.718 53.954 -20.122 1.00 58.78 246 GLY A CA 1
ATOM 1944 C C . GLY A 1 246 ? 11.030 54.824 -21.343 1.00 58.78 246 GLY A C 1
ATOM 1945 O O . GLY A 1 246 ? 10.956 56.046 -21.251 1.00 58.78 246 GLY A O 1
ATOM 1946 N N . GLU A 1 247 ? 11.291 54.215 -22.503 1.00 54.53 247 GLU A N 1
ATOM 1947 C CA . GLU A 1 247 ? 11.505 54.942 -23.765 1.00 54.53 247 GLU A CA 1
ATOM 1948 C C . GLU A 1 247 ? 10.218 55.593 -24.307 1.00 54.53 247 GLU A C 1
ATOM 1950 O O . GLU A 1 247 ? 10.274 56.664 -24.909 1.00 54.53 247 GLU A O 1
ATOM 1955 N N . ALA A 1 248 ? 9.039 55.015 -24.047 1.00 50.19 248 ALA A N 1
ATOM 1956 C CA . ALA A 1 248 ? 7.758 55.619 -24.426 1.00 50.19 248 ALA A CA 1
ATOM 1957 C C . ALA A 1 248 ? 7.407 56.889 -23.618 1.00 50.19 248 ALA A C 1
ATOM 1959 O O . ALA A 1 248 ? 6.626 57.717 -24.090 1.00 50.19 248 ALA A O 1
ATOM 1960 N N . VAL A 1 249 ? 7.986 57.072 -22.425 1.00 50.34 249 VAL A N 1
ATOM 1961 C CA . VAL A 1 249 ? 7.770 58.262 -21.578 1.00 50.34 249 VAL A CA 1
ATOM 1962 C C . VAL A 1 249 ? 8.640 59.450 -22.013 1.00 50.34 249 VAL A C 1
ATOM 1964 O O . VAL A 1 249 ? 8.240 60.594 -21.805 1.00 50.34 249 VAL A O 1
ATOM 1967 N N . ASP A 1 250 ? 9.766 59.219 -22.695 1.00 45.16 250 ASP A N 1
ATOM 1968 C CA . ASP A 1 250 ? 10.661 60.291 -23.172 1.00 45.16 250 ASP A CA 1
ATOM 1969 C C . ASP A 1 250 ? 10.209 60.908 -24.520 1.00 45.16 250 ASP A C 1
ATOM 1971 O O . ASP A 1 250 ? 10.804 61.855 -25.031 1.00 45.16 250 ASP A O 1
ATOM 1975 N N . GLY A 1 251 ? 9.114 60.392 -25.100 1.00 47.31 251 GLY A N 1
ATOM 1976 C CA . GLY A 1 251 ? 8.588 60.788 -26.412 1.00 47.31 251 GLY A CA 1
ATOM 1977 C C . GLY A 1 251 ? 7.241 61.519 -26.424 1.00 47.31 251 GLY A C 1
ATOM 1978 O O . GLY A 1 251 ? 6.792 61.930 -27.493 1.00 47.31 251 GLY A O 1
ATOM 1979 N N . THR A 1 252 ? 6.546 61.707 -25.298 1.00 38.81 252 THR A N 1
ATOM 1980 C CA . THR A 1 252 ? 5.316 62.523 -25.263 1.00 38.81 252 THR A CA 1
ATOM 1981 C C . THR A 1 252 ? 5.116 63.138 -23.885 1.00 38.81 252 THR A C 1
ATOM 1983 O O . THR A 1 252 ? 4.939 62.454 -22.883 1.00 38.81 252 THR A O 1
ATOM 1986 N N . THR A 1 253 ? 5.103 64.468 -23.846 1.00 46.19 253 THR A N 1
ATOM 1987 C CA . THR A 1 253 ? 4.730 65.260 -22.677 1.00 46.19 253 THR A CA 1
ATOM 1988 C C . THR A 1 253 ? 3.273 64.985 -22.287 1.00 46.19 253 THR A C 1
ATOM 1990 O O . THR A 1 253 ? 2.373 65.623 -22.830 1.00 46.19 253 THR A O 1
ATOM 1993 N N . ALA A 1 254 ? 3.029 64.069 -21.348 1.00 34.53 254 ALA A N 1
ATOM 1994 C CA . ALA A 1 254 ? 1.878 64.107 -20.438 1.00 34.53 254 ALA A CA 1
ATOM 1995 C C . ALA A 1 254 ? 2.069 63.141 -19.249 1.00 34.53 254 ALA A C 1
ATOM 1997 O O . ALA A 1 254 ? 2.278 61.946 -19.411 1.00 34.53 254 ALA A O 1
ATOM 1998 N N . SER A 1 255 ? 1.986 63.724 -18.053 1.00 36.38 255 SER A N 1
ATOM 1999 C CA . SER A 1 255 ? 2.124 63.206 -16.680 1.00 36.38 255 SER A CA 1
ATOM 2000 C C . SER A 1 255 ? 1.745 61.737 -16.373 1.00 36.38 255 SER A C 1
ATOM 2002 O O . SER A 1 255 ? 0.628 61.320 -16.689 1.00 36.38 255 SER A O 1
ATOM 2004 N N . PRO A 1 256 ? 2.565 61.008 -15.584 1.00 46.38 256 PRO A N 1
ATOM 2005 C CA . PRO A 1 256 ? 2.227 59.697 -15.040 1.00 46.38 256 PRO A CA 1
ATOM 2006 C C . PRO A 1 256 ? 1.652 59.822 -13.617 1.00 46.38 256 PRO A C 1
ATOM 2008 O O . PRO A 1 256 ? 2.404 59.994 -12.661 1.00 46.38 256 PRO A O 1
ATOM 2011 N N . LEU A 1 257 ? 0.325 59.734 -13.448 1.00 39.91 257 LEU A N 1
ATOM 2012 C CA . LEU A 1 257 ? -0.256 59.466 -12.116 1.00 39.91 257 LEU A CA 1
ATOM 2013 C C . LEU A 1 257 ? -1.657 58.827 -12.079 1.00 39.91 257 LEU A C 1
ATOM 2015 O O . LEU A 1 257 ? -2.086 58.449 -10.997 1.00 39.91 257 LEU A O 1
ATOM 2019 N N . GLU A 1 258 ? -2.342 58.588 -13.205 1.00 38.66 258 GLU A N 1
ATOM 2020 C CA . GLU A 1 258 ? -3.678 57.946 -13.165 1.00 38.66 258 GLU A CA 1
ATOM 2021 C C . GLU A 1 258 ? -3.776 56.546 -13.801 1.00 38.66 258 GLU A C 1
ATOM 2023 O O . GLU A 1 258 ? -4.714 55.809 -13.506 1.00 38.66 258 GLU A O 1
ATOM 2028 N N . ALA A 1 259 ? -2.795 56.088 -14.586 1.00 37.56 259 ALA A N 1
ATOM 2029 C CA . ALA A 1 259 ? -2.887 54.766 -15.227 1.00 37.56 259 ALA A CA 1
ATOM 2030 C C . ALA A 1 259 ? -2.489 53.586 -14.311 1.00 37.56 259 ALA A C 1
ATOM 2032 O O . ALA A 1 259 ? -2.877 52.446 -14.564 1.00 37.56 259 ALA A O 1
ATOM 2033 N N . ALA A 1 260 ? -1.761 53.841 -13.217 1.00 40.50 260 ALA A N 1
ATOM 2034 C CA . ALA A 1 260 ? -1.238 52.794 -12.331 1.00 40.50 260 ALA A CA 1
ATOM 2035 C C . ALA A 1 260 ? -2.262 52.243 -11.315 1.00 40.50 260 ALA A C 1
ATOM 2037 O O . ALA A 1 260 ? -1.973 51.267 -10.626 1.00 40.50 260 ALA A O 1
ATOM 2038 N N . ILE A 1 261 ? -3.464 52.826 -11.222 1.00 40.47 261 ILE A N 1
ATOM 2039 C CA . ILE A 1 261 ? -4.496 52.393 -10.259 1.00 40.47 261 ILE A CA 1
ATOM 2040 C C . ILE A 1 261 ? -5.593 51.535 -10.925 1.00 40.47 261 ILE A C 1
ATOM 2042 O O . ILE A 1 261 ? -6.322 50.829 -10.233 1.00 40.47 261 ILE A O 1
ATOM 2046 N N . SER A 1 262 ? -5.677 51.479 -12.261 1.00 38.25 262 SER A N 1
ATOM 2047 C CA . SER A 1 262 ? -6.748 50.722 -12.938 1.00 38.25 262 SER A CA 1
ATOM 2048 C C . SER A 1 262 ? -6.420 49.242 -13.220 1.00 38.25 262 SER A C 1
ATOM 2050 O O . SER A 1 262 ? -7.335 48.424 -13.285 1.00 38.25 262 SER A O 1
ATOM 2052 N N . MET A 1 263 ? -5.144 48.835 -13.311 1.00 40.25 263 MET A N 1
ATOM 2053 C CA . MET A 1 263 ? -4.798 47.424 -13.599 1.00 40.25 263 MET A CA 1
ATOM 2054 C C . MET A 1 263 ? -4.600 46.538 -12.359 1.00 40.25 263 MET A C 1
ATOM 2056 O O . MET A 1 263 ? -4.710 45.319 -12.470 1.00 40.25 263 MET A O 1
ATOM 2060 N N . THR A 1 264 ? -4.408 47.115 -11.170 1.00 40.62 264 THR A N 1
ATOM 2061 C CA . THR A 1 264 ? -4.238 46.353 -9.914 1.00 40.62 264 THR A CA 1
ATOM 2062 C C . THR A 1 264 ? -5.574 45.909 -9.294 1.00 40.62 264 THR A C 1
ATOM 2064 O O . THR A 1 264 ? -5.585 45.177 -8.310 1.00 40.62 264 THR A O 1
ATOM 2067 N N . VAL A 1 265 ? -6.718 46.309 -9.868 1.00 41.50 265 VAL A N 1
ATOM 2068 C CA . VAL A 1 265 ? -8.055 45.924 -9.369 1.00 41.50 265 VAL A CA 1
ATOM 2069 C C . VAL A 1 265 ? -8.687 44.774 -10.179 1.00 41.50 265 VAL A C 1
ATOM 2071 O O . VAL A 1 265 ? -9.562 44.082 -9.664 1.00 41.50 265 VAL A O 1
ATOM 2074 N N . ASN A 1 266 ? -8.207 44.478 -11.397 1.00 40.53 266 ASN A N 1
ATOM 2075 C CA . ASN A 1 266 ? -8.792 43.422 -12.247 1.00 40.53 266 ASN A CA 1
ATOM 2076 C C . ASN A 1 266 ? -8.072 42.061 -12.217 1.00 40.53 266 ASN A C 1
ATOM 2078 O O . ASN A 1 266 ? -8.659 41.068 -12.639 1.00 40.53 266 ASN A O 1
ATOM 2082 N N . SER A 1 267 ? -6.842 41.961 -11.707 1.00 40.50 267 SER A N 1
ATOM 2083 C CA . SER A 1 267 ? -6.141 40.667 -11.595 1.00 40.50 267 SER A CA 1
ATOM 2084 C C . SER A 1 267 ? -6.387 39.953 -10.262 1.00 40.50 267 SER A C 1
ATOM 2086 O O . SER A 1 267 ? -6.308 38.728 -10.204 1.00 40.50 267 SER A O 1
ATOM 2088 N N . THR A 1 268 ? -6.779 40.676 -9.211 1.00 41.12 268 THR A N 1
ATOM 2089 C CA . THR A 1 268 ? -7.124 40.090 -7.904 1.00 41.12 268 THR A CA 1
ATOM 2090 C C . THR A 1 268 ? -8.562 39.562 -7.837 1.00 41.12 268 THR A C 1
ATOM 2092 O O . THR A 1 268 ? -8.867 38.760 -6.961 1.00 41.12 268 THR A O 1
ATOM 2095 N N . SER A 1 269 ? -9.446 39.946 -8.770 1.00 43.12 269 SER A N 1
ATOM 2096 C CA . SER A 1 269 ? -10.837 39.458 -8.833 1.00 43.12 269 SER A CA 1
ATOM 2097 C C . SER A 1 269 ? -11.060 38.306 -9.828 1.00 43.12 269 SER A C 1
ATOM 2099 O O . SER A 1 269 ? -12.027 37.562 -9.680 1.00 43.12 269 SER A O 1
ATOM 2101 N N . ALA A 1 270 ? -10.155 38.084 -10.791 1.00 41.66 270 ALA A N 1
ATOM 2102 C CA . ALA A 1 270 ? -10.269 36.990 -11.765 1.00 41.66 270 ALA A CA 1
ATOM 2103 C C . ALA A 1 270 ? -9.640 35.657 -11.299 1.00 41.66 270 ALA A C 1
ATOM 2105 O O . ALA A 1 270 ? -9.980 34.604 -11.834 1.00 41.66 270 ALA A O 1
ATOM 2106 N N . GLY A 1 271 ? -8.754 35.684 -10.295 1.00 38.94 271 GLY A N 1
ATOM 2107 C CA . GLY A 1 271 ? -8.082 34.487 -9.766 1.00 38.94 271 GLY A CA 1
ATOM 2108 C C . GLY A 1 271 ? -8.854 33.722 -8.685 1.00 38.94 271 GLY A C 1
ATOM 2109 O O . GLY A 1 271 ? -8.533 32.572 -8.423 1.00 38.94 271 GLY A O 1
ATOM 2110 N N . VAL A 1 272 ? -9.881 34.321 -8.071 1.00 41.75 272 VAL A N 1
ATOM 2111 C CA . VAL A 1 272 ? -10.652 33.681 -6.982 1.00 41.75 272 VAL A CA 1
ATOM 2112 C C . VAL A 1 272 ? -11.978 33.079 -7.478 1.00 41.75 272 VAL A C 1
ATOM 2114 O O . VAL A 1 272 ? -12.579 32.261 -6.794 1.00 41.75 272 VAL A O 1
ATOM 2117 N N . ALA A 1 273 ? -12.429 33.412 -8.693 1.00 42.34 273 ALA A N 1
ATOM 2118 C CA . ALA A 1 273 ? -13.725 32.959 -9.213 1.00 42.34 273 ALA A CA 1
ATOM 2119 C C . ALA A 1 273 ? -13.675 31.705 -10.112 1.00 42.34 273 ALA A C 1
ATOM 2121 O O . ALA A 1 273 ? -14.735 31.217 -10.499 1.00 42.34 273 ALA A O 1
ATOM 2122 N N . LYS A 1 274 ? -12.493 31.166 -10.455 1.00 38.41 274 LYS A N 1
ATOM 2123 C CA . LYS A 1 274 ? -12.384 29.970 -11.321 1.00 38.41 274 LYS A CA 1
ATOM 2124 C C . LYS A 1 274 ? -12.094 28.651 -10.598 1.00 38.41 274 LYS A C 1
ATOM 2126 O O . LYS A 1 274 ? -12.391 27.609 -11.164 1.00 38.41 274 LYS A O 1
ATOM 2131 N N . ASP A 1 275 ? -11.677 28.687 -9.333 1.00 39.62 275 ASP A N 1
ATOM 2132 C CA . ASP A 1 275 ? -11.481 27.484 -8.501 1.00 39.62 275 ASP A CA 1
ATOM 2133 C C . ASP A 1 275 ? -12.753 27.047 -7.740 1.00 39.62 275 ASP A C 1
ATOM 2135 O O . ASP A 1 275 ? -12.696 26.261 -6.799 1.00 39.62 275 ASP A O 1
ATOM 2139 N N . SER A 1 276 ? -13.937 27.543 -8.123 1.00 43.06 276 SER A N 1
ATOM 2140 C CA . SER A 1 276 ? -15.225 27.133 -7.525 1.00 43.06 276 SER A CA 1
ATOM 2141 C C . SER A 1 276 ? -16.235 26.540 -8.520 1.00 43.06 276 SER A C 1
ATOM 2143 O O . SER A 1 276 ? -17.387 26.326 -8.154 1.00 43.06 276 SER A O 1
ATOM 2145 N N . GLN A 1 277 ? -15.829 26.230 -9.758 1.00 42.78 277 GLN A N 1
ATOM 2146 C CA . GLN A 1 277 ? -16.670 25.537 -10.750 1.00 42.78 277 GLN A CA 1
ATOM 2147 C C . GLN A 1 277 ? -15.857 24.560 -11.620 1.00 42.78 277 GLN A C 1
ATOM 2149 O O . GLN A 1 277 ? -15.830 24.689 -12.833 1.00 42.78 277 GLN A O 1
ATOM 2154 N N . GLU A 1 278 ? -15.186 23.581 -11.015 1.00 36.91 278 GLU A N 1
ATOM 2155 C CA . GLU A 1 278 ? -14.919 22.272 -11.654 1.00 36.91 278 GLU A CA 1
ATOM 2156 C C . GLU A 1 278 ? -14.509 21.246 -10.580 1.00 36.91 278 GLU A C 1
ATOM 2158 O O . GLU A 1 278 ? -13.484 20.578 -10.628 1.00 36.91 278 GLU A O 1
ATOM 2163 N N . ALA A 1 279 ? -15.338 21.166 -9.541 1.00 43.47 279 ALA A N 1
ATOM 2164 C CA . ALA A 1 279 ? -15.416 20.032 -8.631 1.00 43.47 279 ALA A CA 1
ATOM 2165 C C . ALA A 1 279 ? -16.906 19.755 -8.386 1.00 43.47 279 ALA A C 1
ATOM 2167 O O . ALA A 1 279 ? -17.457 20.076 -7.333 1.00 43.47 279 ALA A O 1
ATOM 2168 N N . ALA A 1 280 ? -17.559 19.247 -9.432 1.00 39.34 280 ALA A N 1
ATOM 2169 C CA . ALA A 1 280 ? -18.829 18.530 -9.414 1.00 39.34 280 ALA A CA 1
ATOM 2170 C C . ALA A 1 280 ? -18.816 17.538 -10.582 1.00 39.34 280 ALA A C 1
ATOM 2172 O O . ALA A 1 280 ? -18.489 17.985 -11.705 1.00 39.34 280 ALA A O 1
#

Foldseek 3Di:
DDPPPCVCCVVVPDPPDDCPQVVLLVVLLVVLLVVLCVVVVHSCSVVDPCSLVVCVVPDPNLNSVSSVCSNVSVDRDPVVVCVSCVVCVVVVVVVVVVVVVVVVVVVVVVVLVVLLVVLVVLLVVQAPDADPPDPDPPDDGPCCDDLSVVSNLVCCVQQQDADPVRHGDDDPVSNSVLSVQLSVLPQDWDWGADPVRPDIDIDGSNSNNVSSVVSSVVVVVVVVVVVVVVVVVVVVVVVVVVVVVVVVPVPDDDDPDPPVPPPVVPVVVVVPPPVPPDPD

Organism: Dibothriocephalus latus (NCBI:txid60516)

InterPro domains:
  IPR030844 PAN2-PAN3 deadenylation complex subunit PAN3 [PTHR12272] (2-224)
  IPR041332 Pan3, C-terminal knob domain [PF18101] (79-219)

Radius of gyration: 36.59 Å; chains: 1; bounding box: 60×86×86 Å